Protein AF-A0A7S4WIP8-F1 (afdb_monomer_lite)

pLDDT: mean 87.66, std 15.83, range [28.0, 98.56]

InterPro domains:
  IPR002130 Cyclophilin-type peptidyl-prolyl cis-trans isomerase domain [PF00160] (33-216)
  IPR002130 Cyclophilin-type peptidyl-prolyl cis-trans isomerase domain [PS50072] (25-241)
  IPR029000 Cyclophilin-like domain superfamily [G3DSA:2.40.100.10] (11-248)
  IPR029000 Cyclophilin-like domain superfamily [SSF50891] (18-239)

Organism: NCBI:txid49249

Sequence (252 aa):
GTINLGHVRLPEGVEITNVVTIDLSIGKKTTGGETGTINLGLYGSACPASVQQMLDFCTKGILTSSKLMLEEGYGVISAPVKLTEGGGITMLYPNKRLDFGIASQSVSYAKMKRLNKAGEDFVPQTRPTSKEVDVISKEPVVRKHDVAGLLSIPSNGIGYGGSGLDSDDEAYGSSFQITAAAVPGMDNEKRRVIGQVMDEESMAVLARVASLPTKKGLKGVIPGQNAGPPLLRVTVNDISVKSVASAAAASE

Radius of gyration: 18.29 Å; chains: 1; bounding box: 39×58×52 Å

Secondary structure (DSSP, 8-state):
-----TT--PPTT----EEEEEEEEES-GGGT-EEEEEEEEE-TTTSHHHHHHHHHHHTT-B--S-GGGTTT-TT-B---B-GGGT-EEEEEETTTEEEEE-S-HHHHHHHHTT-SS--TTB-PPPPPPHHHHHHHHTS-----S-STTEEEEETT-TT-SS-S-S-GGGTTTTSEEEESS--GGGGGTTEEEEEEE-SHHHHHHHHHHHTSPB---TT---TT---BSBSS-EEEEEEEEEE---GGGS--

Foldseek 3Di:
DDDDLPPDDFFPPFDFFKKKKFKKWWFDVVVVIDIAIFIKTFRCVQQVLQVVLVVCQAPVAAAQDDPCQPPPHPLAHEGGRHQQQAKWFFKAQALWKTFIWHQFRQVSCCVNVVHPTNDPRYDAHADDDPVSQVSQLPGDQRDALAAFFFKKAASSAQLCQDPVPDDSRRSNSRHMMGTSGRDRVVVVSRMGGGIGTRDPRNNVVRNVQSNAQADADPVGDPDPPSMGAGPTTMGGNHMDMDTDDPPVVPPD

Structure (mmCIF, N/CA/C/O backbone):
data_AF-A0A7S4WIP8-F1
#
_entry.id   AF-A0A7S4WIP8-F1
#
loop_
_atom_site.group_PDB
_atom_site.id
_atom_site.type_symbol
_atom_site.label_atom_id
_atom_site.label_alt_id
_atom_site.label_comp_id
_atom_site.label_asym_id
_atom_site.label_entity_id
_atom_site.label_seq_id
_atom_site.pdbx_PDB_ins_code
_atom_site.Cartn_x
_atom_site.Cartn_y
_atom_site.Cartn_z
_atom_site.occupancy
_atom_site.B_iso_or_equiv
_atom_site.auth_seq_id
_atom_site.auth_comp_id
_atom_site.auth_asym_id
_atom_site.auth_atom_id
_atom_site.pdbx_PDB_model_num
ATOM 1 N N . GLY A 1 1 ? -14.715 -14.051 -17.798 1.00 32.16 1 GLY A N 1
ATOM 2 C CA . GLY A 1 1 ? -14.036 -13.363 -18.908 1.00 32.16 1 GLY A CA 1
ATOM 3 C C . GLY A 1 1 ? -12.553 -13.556 -18.730 1.00 32.16 1 GLY A C 1
ATOM 4 O O . GLY A 1 1 ? -12.041 -13.194 -17.681 1.00 32.16 1 GLY A O 1
ATOM 5 N N . THR A 1 2 ? -11.904 -14.205 -19.685 1.00 28.00 2 THR A N 1
ATOM 6 C CA . THR A 1 2 ? -10.465 -14.480 -19.685 1.00 28.00 2 THR A CA 1
ATOM 7 C C . THR A 1 2 ? -9.723 -13.169 -19.942 1.00 28.00 2 THR A C 1
ATOM 9 O O . THR A 1 2 ? -9.936 -12.538 -20.975 1.00 28.00 2 THR A O 1
ATOM 12 N N . ILE A 1 3 ? -8.911 -12.714 -18.986 1.00 37.44 3 ILE A N 1
ATOM 13 C CA . ILE A 1 3 ? -8.089 -11.511 -19.154 1.00 37.44 3 ILE A CA 1
ATOM 14 C C . ILE A 1 3 ? -6.863 -11.924 -19.970 1.00 37.44 3 ILE A C 1
ATOM 16 O O . ILE A 1 3 ? -6.069 -12.749 -19.525 1.00 37.44 3 ILE A O 1
ATOM 20 N N . ASN A 1 4 ? -6.737 -11.388 -21.182 1.00 37.62 4 ASN A N 1
ATOM 21 C CA . ASN A 1 4 ? -5.602 -11.648 -22.060 1.00 37.62 4 ASN A CA 1
ATOM 22 C C . ASN A 1 4 ? -4.441 -10.725 -21.638 1.00 37.62 4 ASN A C 1
ATOM 24 O O . ASN A 1 4 ? -4.484 -9.521 -21.877 1.00 37.62 4 ASN A O 1
ATOM 28 N N . LEU A 1 5 ? -3.439 -11.271 -20.944 1.00 52.72 5 LEU A N 1
ATOM 29 C CA . LEU A 1 5 ? -2.366 -10.530 -20.257 1.00 52.72 5 LEU A CA 1
ATOM 30 C C . LEU A 1 5 ? -1.184 -10.146 -21.166 1.00 52.72 5 LEU A C 1
ATOM 32 O O . LEU A 1 5 ? -0.037 -10.217 -20.733 1.00 52.72 5 LEU A O 1
ATOM 36 N N . GLY A 1 6 ? -1.440 -9.749 -22.417 1.00 44.66 6 GLY A N 1
ATOM 37 C CA . GLY A 1 6 ? -0.465 -9.666 -23.524 1.00 44.66 6 GLY A CA 1
ATOM 38 C C . GLY A 1 6 ? 0.853 -8.897 -23.299 1.00 44.66 6 GLY A C 1
ATOM 39 O O . GLY A 1 6 ? 1.743 -8.989 -24.139 1.00 44.66 6 GLY A O 1
ATOM 40 N N . HIS A 1 7 ? 1.029 -8.199 -22.173 1.00 56.00 7 HIS A N 1
ATOM 41 C CA . HIS A 1 7 ? 2.238 -7.436 -21.832 1.00 56.00 7 HIS A CA 1
ATOM 42 C C . HIS A 1 7 ? 2.824 -7.743 -20.439 1.00 56.00 7 HIS A C 1
ATOM 44 O O . HIS A 1 7 ? 3.846 -7.172 -20.054 1.00 56.00 7 HIS A O 1
ATOM 50 N N . VAL A 1 8 ? 2.231 -8.670 -19.682 1.00 67.31 8 VAL A N 1
ATOM 51 C CA . VAL A 1 8 ? 2.609 -8.950 -18.291 1.00 67.31 8 VAL A CA 1
ATOM 52 C C . VAL A 1 8 ? 3.589 -10.125 -18.234 1.00 67.31 8 VAL A C 1
ATOM 54 O O . VAL A 1 8 ? 3.199 -11.288 -18.312 1.00 67.31 8 VAL A O 1
ATOM 57 N N . ARG A 1 9 ? 4.889 -9.842 -18.078 1.00 78.75 9 ARG A N 1
ATOM 58 C CA . ARG A 1 9 ? 5.898 -10.891 -17.839 1.00 78.75 9 ARG A CA 1
ATOM 59 C C . ARG A 1 9 ? 5.856 -11.333 -16.378 1.00 78.75 9 ARG A C 1
ATOM 61 O O . ARG A 1 9 ? 6.190 -10.553 -15.484 1.00 78.75 9 ARG A O 1
ATOM 68 N N . LEU A 1 10 ? 5.447 -12.577 -16.150 1.00 85.50 10 LEU A N 1
ATOM 69 C CA . LEU A 1 10 ? 5.472 -13.233 -14.843 1.00 85.50 10 LEU A CA 1
ATOM 70 C C . LEU A 1 10 ? 6.802 -13.977 -14.644 1.00 85.50 10 LEU A C 1
ATOM 72 O O . LEU A 1 10 ? 7.365 -14.470 -15.624 1.00 85.50 10 LEU A O 1
ATOM 76 N N . PRO A 1 11 ? 7.318 -14.068 -13.404 1.00 84.94 11 PRO A N 1
ATOM 77 C CA . PRO A 1 11 ? 8.359 -15.036 -13.078 1.00 84.94 11 PRO A CA 1
ATOM 78 C C . PRO A 1 11 ? 7.885 -16.467 -13.364 1.00 84.94 11 PRO A C 1
ATOM 80 O O . PRO A 1 11 ? 6.689 -16.755 -13.326 1.00 84.94 11 PRO A O 1
ATOM 83 N N . GLU A 1 12 ? 8.826 -17.369 -13.631 1.00 82.75 12 GLU A N 1
ATOM 84 C CA . GLU A 1 12 ? 8.519 -18.780 -13.866 1.00 82.75 12 GLU A CA 1
ATOM 85 C C . GLU A 1 12 ? 7.785 -19.395 -12.662 1.00 82.75 12 GLU A C 1
ATOM 87 O O . GLU A 1 12 ? 8.170 -19.181 -11.512 1.00 82.75 12 GLU A O 1
ATOM 92 N N . GLY A 1 13 ? 6.696 -20.124 -12.926 1.00 83.44 13 GLY A N 1
ATOM 93 C CA . GLY A 1 13 ? 5.877 -20.767 -11.891 1.00 83.44 13 GLY A CA 1
ATOM 94 C C . GLY A 1 13 ? 5.029 -19.818 -11.033 1.00 83.44 13 GLY A C 1
ATOM 95 O O . GLY A 1 13 ? 4.415 -20.270 -10.068 1.00 83.44 13 GLY A O 1
ATOM 96 N N . VAL A 1 14 ? 4.976 -18.520 -11.355 1.00 90.69 14 VAL A N 1
ATOM 97 C CA . VAL A 1 14 ? 4.145 -17.538 -10.643 1.00 90.69 14 VAL A CA 1
ATOM 98 C C . VAL A 1 14 ? 2.894 -17.216 -11.452 1.00 90.69 14 VAL A C 1
ATOM 100 O O . VAL A 1 14 ? 2.970 -16.863 -12.626 1.00 90.69 14 VAL A O 1
ATOM 103 N N . GLU A 1 15 ? 1.739 -17.264 -10.792 1.00 92.62 15 GLU A N 1
ATOM 104 C CA . GLU A 1 15 ? 0.436 -16.981 -11.396 1.00 92.62 15 GLU A CA 1
ATOM 105 C C . GLU A 1 15 ? -0.244 -15.780 -10.733 1.00 92.62 15 GLU A C 1
ATOM 107 O O . GLU A 1 15 ? -0.012 -15.478 -9.559 1.00 92.62 15 GLU A O 1
ATOM 112 N N . ILE A 1 16 ? -1.119 -15.107 -11.484 1.00 94.75 16 ILE A N 1
ATOM 113 C CA . ILE A 1 16 ? -2.021 -14.096 -10.927 1.00 94.75 16 ILE A CA 1
ATOM 114 C C . ILE A 1 16 ? -3.275 -14.789 -10.396 1.00 94.75 16 ILE A C 1
ATOM 116 O O . ILE A 1 16 ? -4.074 -15.299 -11.178 1.00 94.75 16 ILE A O 1
ATOM 120 N N . THR A 1 17 ? -3.485 -14.760 -9.081 1.00 96.06 17 THR A N 1
ATOM 121 C CA . THR A 1 17 ? -4.657 -15.381 -8.432 1.00 96.06 17 THR A CA 1
ATOM 122 C C . THR A 1 17 ? -5.787 -14.389 -8.178 1.00 96.06 17 THR A C 1
ATOM 124 O O . THR A 1 17 ? -6.961 -14.759 -8.095 1.00 96.06 17 THR A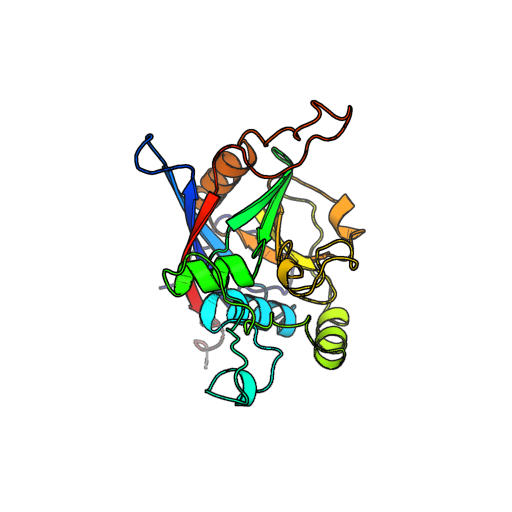 O 1
ATOM 127 N N . ASN A 1 18 ? -5.445 -13.110 -8.032 1.00 96.94 18 ASN A N 1
ATOM 128 C CA . ASN A 1 18 ? -6.382 -12.039 -7.727 1.00 96.94 18 ASN A CA 1
ATOM 129 C C . ASN A 1 18 ? -5.988 -10.777 -8.485 1.00 96.94 18 ASN A C 1
ATOM 131 O O . ASN A 1 18 ? -4.804 -10.485 -8.638 1.00 96.94 18 ASN A O 1
ATOM 135 N N . VAL A 1 19 ? -6.989 -10.012 -8.905 1.00 97.69 19 VAL A N 1
ATOM 136 C CA . VAL A 1 19 ? -6.828 -8.660 -9.435 1.00 97.69 19 VAL A CA 1
ATOM 137 C C . VAL A 1 19 ? -7.481 -7.682 -8.467 1.00 97.69 19 VAL A C 1
ATOM 139 O O . VAL A 1 19 ? -8.653 -7.842 -8.120 1.00 97.69 19 VAL A O 1
ATOM 142 N N . VAL A 1 20 ? -6.716 -6.688 -8.028 1.00 98.25 20 VAL A N 1
ATOM 143 C CA . VAL A 1 20 ? -7.170 -5.559 -7.216 1.00 98.25 20 VAL A CA 1
ATOM 144 C C . VAL A 1 20 ? -7.187 -4.320 -8.098 1.00 98.25 20 VAL A C 1
ATOM 146 O O . VAL A 1 20 ? -6.155 -3.919 -8.628 1.00 98.25 20 VAL A O 1
ATOM 149 N N . THR A 1 21 ? -8.351 -3.709 -8.247 1.00 98.38 21 THR A N 1
ATOM 150 C CA . THR A 1 21 ? -8.532 -2.444 -8.959 1.00 98.38 21 THR A CA 1
ATOM 151 C C . THR A 1 21 ? -8.655 -1.332 -7.930 1.00 98.38 21 THR A C 1
ATOM 153 O O . THR A 1 21 ? -9.545 -1.395 -7.085 1.00 98.38 21 THR A O 1
ATOM 156 N N . ILE A 1 22 ? -7.768 -0.340 -7.988 1.00 98.31 22 ILE A N 1
ATOM 157 C CA . ILE A 1 22 ? -7.746 0.813 -7.081 1.00 98.31 22 ILE A CA 1
ATOM 158 C C . ILE A 1 22 ? -8.114 2.069 -7.865 1.00 98.31 22 ILE A C 1
ATOM 160 O O . ILE A 1 22 ? -7.374 2.473 -8.765 1.00 98.31 22 ILE A O 1
ATOM 164 N N . ASP A 1 23 ? -9.201 2.722 -7.467 1.00 97.88 23 ASP A N 1
ATOM 165 C CA . ASP A 1 23 ? -9.607 4.008 -8.025 1.00 97.88 23 ASP A CA 1
ATOM 166 C C . ASP A 1 23 ? -9.017 5.154 -7.206 1.00 97.88 23 ASP A C 1
ATOM 168 O O . ASP A 1 23 ? -9.164 5.226 -5.983 1.00 97.88 23 ASP A O 1
ATOM 172 N N . LEU A 1 24 ? -8.356 6.084 -7.887 1.00 96.94 24 LEU A N 1
ATOM 173 C CA . LEU A 1 24 ? -7.627 7.198 -7.297 1.00 96.94 24 LEU A CA 1
ATOM 174 C C . LEU A 1 24 ? -8.251 8.537 -7.692 1.00 96.94 24 LEU A C 1
ATOM 176 O O . LEU A 1 24 ? -8.657 8.739 -8.834 1.00 96.94 24 LEU A O 1
ATOM 180 N N . SER A 1 25 ? -8.256 9.488 -6.757 1.00 96.19 25 SER A N 1
ATOM 181 C CA . SER A 1 25 ? -8.418 10.921 -7.046 1.00 96.19 25 SER A CA 1
ATOM 182 C C . SER A 1 25 ? -7.086 11.635 -6.860 1.00 96.19 25 SER A C 1
ATOM 184 O O . SER A 1 25 ? -6.426 11.439 -5.839 1.00 96.19 25 SER A O 1
ATOM 186 N N . ILE A 1 26 ? -6.726 12.515 -7.793 1.00 95.69 26 ILE A N 1
ATOM 187 C CA . ILE A 1 26 ? -5.533 13.365 -7.748 1.00 95.69 26 ILE A CA 1
ATOM 188 C C . ILE A 1 26 ? -5.976 14.827 -7.626 1.00 95.69 26 ILE A C 1
ATOM 190 O O . ILE A 1 26 ? -6.586 15.397 -8.530 1.00 95.69 26 ILE A O 1
ATOM 194 N N . GLY A 1 27 ? -5.639 15.465 -6.506 1.00 92.38 27 GLY A N 1
ATOM 195 C CA . GLY A 1 27 ? -6.047 16.841 -6.223 1.00 92.38 27 GLY A CA 1
ATOM 196 C C . GLY A 1 27 ? -7.524 16.963 -5.827 1.00 92.38 27 GLY A C 1
ATOM 197 O O . GLY A 1 27 ? -8.185 15.989 -5.472 1.00 92.38 27 GLY A O 1
ATOM 198 N N . LYS A 1 28 ? -8.047 18.196 -5.813 1.00 87.06 28 LYS A N 1
ATOM 199 C CA . LYS A 1 28 ? -9.454 18.465 -5.475 1.00 87.06 28 LYS A CA 1
ATOM 200 C C . LYS A 1 28 ? -10.283 18.572 -6.749 1.00 87.06 28 LYS A C 1
ATOM 202 O O . LYS A 1 28 ? -9.926 19.327 -7.648 1.00 87.06 28 LYS A O 1
ATOM 207 N N . LYS A 1 29 ? -11.455 17.932 -6.775 1.00 79.12 29 LYS A N 1
ATOM 208 C CA . LYS A 1 29 ? -12.409 18.042 -7.894 1.00 79.12 29 LYS A CA 1
ATOM 209 C C . LYS A 1 29 ? -12.755 19.499 -8.233 1.00 79.12 29 LYS A C 1
ATOM 211 O O . LYS A 1 29 ? -12.838 19.857 -9.399 1.00 79.12 29 LYS A O 1
ATOM 216 N N . THR A 1 30 ? -12.869 20.359 -7.219 1.00 76.19 30 THR A N 1
ATOM 217 C CA . THR A 1 30 ? -13.181 21.791 -7.375 1.00 76.19 30 THR A CA 1
ATOM 218 C C . THR A 1 30 ? -12.100 22.596 -8.096 1.00 76.19 30 THR A C 1
ATOM 220 O O . THR A 1 30 ? -12.373 23.706 -8.532 1.00 76.19 30 THR A O 1
ATOM 223 N N . THR A 1 31 ? -10.876 22.076 -8.200 1.00 79.06 31 THR A N 1
ATOM 224 C CA . THR A 1 31 ? -9.740 22.748 -8.846 1.00 79.06 31 THR A CA 1
ATOM 225 C C . THR A 1 31 ? -9.260 21.987 -10.083 1.00 79.06 31 THR A C 1
ATOM 227 O O . THR A 1 31 ? -8.080 22.056 -10.408 1.00 79.06 31 THR A O 1
ATOM 230 N N . GLY A 1 32 ? -10.143 21.215 -10.730 1.00 81.81 32 GLY A N 1
ATOM 231 C CA . GLY A 1 32 ? -9.792 20.404 -11.902 1.00 81.81 32 GLY A CA 1
ATOM 232 C C . GLY A 1 32 ? -9.078 19.093 -11.562 1.00 81.81 32 GLY A C 1
ATOM 233 O O . GLY A 1 32 ? -8.193 18.678 -12.296 1.00 81.81 32 GLY A O 1
ATOM 234 N N . GLY A 1 33 ? -9.415 18.473 -10.427 1.00 86.75 33 GLY A N 1
ATOM 235 C CA . GLY A 1 33 ? -8.843 17.186 -10.025 1.00 86.75 33 GLY A CA 1
ATOM 236 C C . GLY A 1 33 ? -9.085 16.077 -11.052 1.00 86.75 33 GLY A C 1
ATOM 237 O O . GLY A 1 33 ? -10.121 16.045 -11.716 1.00 86.75 33 GLY A O 1
ATOM 238 N N . GLU A 1 34 ? -8.125 15.164 -11.140 1.00 94.50 34 GLU A N 1
ATOM 239 C CA . GLU A 1 34 ? -8.122 14.032 -12.069 1.00 94.50 34 GLU A CA 1
ATOM 240 C C . GLU A 1 34 ? -8.503 12.745 -11.324 1.00 94.50 34 GLU A C 1
ATOM 242 O O . GLU A 1 34 ? -8.300 12.630 -10.111 1.00 94.50 34 GLU A O 1
ATOM 247 N N . THR A 1 35 ? -9.027 11.762 -12.049 1.00 95.50 35 THR A N 1
ATOM 248 C CA . THR A 1 35 ? -9.228 10.398 -11.547 1.00 95.50 35 THR A CA 1
ATOM 249 C C . THR A 1 35 ? -8.435 9.422 -12.396 1.00 95.50 35 THR A C 1
ATOM 251 O O . THR A 1 35 ? -8.262 9.648 -13.592 1.00 95.50 35 THR A O 1
ATOM 254 N N . GLY A 1 36 ? -7.972 8.336 -11.793 1.00 96.56 36 GLY A N 1
ATOM 255 C CA . GLY A 1 36 ? -7.291 7.264 -12.509 1.00 96.56 36 GLY A CA 1
ATOM 256 C C . GLY A 1 36 ? -7.472 5.940 -11.791 1.00 96.56 36 GLY A C 1
ATOM 257 O O . GLY A 1 36 ? -7.708 5.919 -10.585 1.00 96.56 36 GLY A O 1
ATOM 258 N N . THR A 1 37 ? -7.338 4.852 -12.533 1.00 98.06 37 THR A N 1
ATOM 259 C CA . THR A 1 37 ? -7.525 3.495 -12.023 1.00 98.06 37 THR A CA 1
ATOM 260 C C . THR A 1 37 ? -6.229 2.711 -12.194 1.00 98.06 37 THR A C 1
ATOM 262 O O . THR A 1 37 ? -5.549 2.846 -13.210 1.00 98.06 37 THR A O 1
ATOM 265 N N . ILE A 1 38 ? -5.861 1.920 -11.185 1.00 98.12 38 ILE A N 1
ATOM 266 C CA . ILE A 1 38 ? -4.704 1.019 -11.234 1.00 98.12 38 ILE A CA 1
ATOM 267 C C . ILE A 1 38 ? -5.178 -0.412 -10.984 1.00 98.12 38 ILE A C 1
ATOM 269 O O . ILE A 1 38 ? -5.685 -0.719 -9.906 1.00 98.12 38 ILE A O 1
ATOM 273 N N . ASN A 1 39 ? -4.959 -1.294 -11.956 1.00 98.06 39 ASN A N 1
ATOM 274 C CA . ASN A 1 39 ? -5.194 -2.730 -11.845 1.00 98.06 39 ASN A CA 1
ATOM 275 C C . ASN A 1 39 ? -3.906 -3.455 -11.441 1.00 98.06 39 ASN A C 1
ATOM 277 O O . ASN A 1 39 ? -2.891 -3.389 -12.138 1.00 98.06 39 ASN A O 1
ATOM 281 N N . LEU A 1 40 ? -3.964 -4.179 -10.327 1.00 98.31 40 LEU A N 1
ATOM 282 C CA . LEU A 1 40 ? -2.857 -4.918 -9.729 1.00 98.31 40 LEU A CA 1
ATOM 283 C C . LEU A 1 40 ? -3.169 -6.411 -9.720 1.00 98.31 40 LEU A C 1
ATOM 285 O O . LEU A 1 40 ? -4.158 -6.828 -9.128 1.00 98.31 40 LEU A O 1
ATOM 289 N N . GLY A 1 41 ? -2.319 -7.230 -10.325 1.00 97.69 41 GLY A N 1
ATOM 290 C CA . GLY A 1 41 ? -2.363 -8.682 -10.197 1.00 97.69 41 GLY A CA 1
ATOM 291 C C . GLY A 1 41 ? -1.506 -9.140 -9.027 1.00 97.69 41 GLY A C 1
ATOM 292 O O . GLY A 1 41 ? -0.369 -8.692 -8.888 1.00 97.69 41 GLY A O 1
ATOM 293 N N . LEU A 1 42 ? -2.037 -10.041 -8.204 1.00 97.94 42 LEU A N 1
ATOM 294 C CA . LEU A 1 42 ? -1.382 -10.566 -7.005 1.00 97.94 42 LEU A CA 1
ATOM 295 C C . LEU A 1 42 ? -0.910 -12.012 -7.196 1.00 97.94 42 LEU A C 1
ATOM 297 O O . LEU A 1 42 ? -1.622 -12.834 -7.774 1.00 97.94 42 LEU A O 1
ATOM 301 N N . TYR A 1 43 ? 0.266 -12.324 -6.651 1.00 96.75 43 TYR A N 1
ATOM 302 C CA . TYR A 1 43 ? 0.943 -13.621 -6.755 1.00 96.75 43 TYR A CA 1
ATOM 303 C C . TYR A 1 43 ? 0.510 -14.606 -5.655 1.00 96.75 43 TYR A C 1
ATOM 305 O O . TYR A 1 43 ? 1.343 -15.123 -4.911 1.00 96.75 43 TYR A O 1
ATOM 313 N N . GLY A 1 44 ? -0.793 -14.856 -5.493 1.00 94.94 44 GLY A N 1
ATOM 314 C CA . GLY A 1 44 ? -1.311 -15.570 -4.317 1.00 94.94 44 GLY A CA 1
ATOM 315 C C . GLY A 1 44 ? -0.854 -17.021 -4.168 1.00 94.94 44 GLY A C 1
ATOM 316 O O . GLY A 1 44 ? -0.846 -17.523 -3.051 1.00 94.94 44 GLY A O 1
ATOM 317 N N . SER A 1 45 ? -0.419 -17.688 -5.241 1.00 93.25 45 SER A N 1
ATOM 318 C CA . SER A 1 45 ? 0.180 -19.027 -5.146 1.00 93.25 45 SER A CA 1
ATOM 319 C C . SER A 1 45 ? 1.588 -18.998 -4.541 1.00 93.25 45 SER A C 1
ATOM 321 O O . SER A 1 45 ? 1.973 -19.917 -3.823 1.00 93.25 45 SER A O 1
ATOM 323 N N . ALA A 1 46 ? 2.345 -17.929 -4.795 1.00 93.31 46 ALA A N 1
ATOM 324 C CA . ALA A 1 46 ? 3.720 -17.770 -4.338 1.00 93.31 46 ALA A CA 1
ATOM 325 C C . ALA A 1 46 ? 3.834 -17.142 -2.940 1.00 93.31 46 ALA A C 1
ATOM 327 O O . ALA A 1 46 ? 4.740 -17.481 -2.180 1.00 93.31 46 ALA A O 1
ATOM 328 N N . CYS A 1 47 ? 2.941 -16.208 -2.608 1.00 95.44 47 CYS A N 1
ATOM 329 C CA . CYS A 1 47 ? 2.935 -15.493 -1.330 1.00 95.44 47 CYS A CA 1
ATOM 330 C C . CYS A 1 47 ? 1.512 -15.403 -0.741 1.00 95.44 47 CYS A C 1
ATOM 332 O O . CYS A 1 47 ? 0.950 -14.309 -0.622 1.00 95.44 47 CYS A O 1
ATOM 334 N N . PRO A 1 48 ? 0.905 -16.555 -0.389 1.00 96.44 48 PRO A N 1
ATOM 335 C CA . PRO A 1 48 ? -0.499 -16.646 0.011 1.00 96.44 48 PRO A CA 1
ATOM 336 C C . PRO A 1 48 ? -0.855 -15.810 1.243 1.00 96.44 48 PRO A C 1
ATOM 338 O O . PRO A 1 48 ? -1.898 -15.160 1.252 1.00 96.44 48 PRO A O 1
ATOM 341 N N . ALA A 1 49 ? -0.011 -15.780 2.274 1.00 96.81 49 ALA A N 1
ATOM 342 C CA . ALA A 1 49 ? -0.255 -15.004 3.486 1.00 96.81 49 ALA A CA 1
ATOM 343 C C . ALA A 1 49 ? -0.098 -13.499 3.233 1.00 96.81 49 ALA A C 1
ATOM 345 O O . ALA A 1 49 ? -0.947 -12.719 3.669 1.00 96.81 49 ALA A O 1
ATOM 346 N N . SER A 1 50 ? 0.927 -13.082 2.478 1.00 97.56 50 SER A N 1
ATOM 347 C CA . SER A 1 50 ? 1.076 -11.670 2.085 1.00 97.56 50 SER A CA 1
ATOM 348 C C . SER A 1 50 ? -0.101 -11.185 1.238 1.00 97.56 50 SER A C 1
ATOM 350 O O . SER A 1 50 ? -0.632 -10.094 1.456 1.00 97.56 50 SER A O 1
ATOM 352 N N . VAL A 1 51 ? -0.523 -11.997 0.264 1.00 97.75 51 VAL A N 1
ATOM 353 C CA . VAL A 1 51 ? -1.651 -11.677 -0.612 1.00 97.75 51 VAL A CA 1
ATOM 354 C C . VAL A 1 51 ? -2.948 -11.652 0.182 1.00 97.75 51 VAL A C 1
ATOM 356 O O . VAL A 1 51 ? -3.696 -10.690 0.047 1.00 97.75 51 VAL A O 1
ATOM 359 N N . GLN A 1 52 ? -3.191 -12.615 1.073 1.00 97.44 52 GLN A N 1
ATOM 360 C CA . GLN A 1 52 ? -4.373 -12.589 1.934 1.00 97.44 52 GLN A CA 1
ATOM 361 C C . GLN A 1 52 ? -4.418 -11.324 2.799 1.00 97.44 52 GLN A C 1
ATOM 363 O O . GLN A 1 52 ? -5.471 -10.697 2.902 1.00 97.44 52 GLN A O 1
ATOM 368 N N . GLN A 1 53 ? -3.286 -10.898 3.364 1.00 96.94 53 GLN A N 1
ATOM 369 C CA . GLN A 1 53 ? -3.222 -9.664 4.147 1.00 96.94 53 GLN A CA 1
ATOM 370 C C . GLN A 1 53 ? -3.500 -8.417 3.290 1.00 96.94 53 GLN A C 1
ATOM 372 O O . GLN A 1 53 ? -4.215 -7.516 3.729 1.00 96.94 53 GLN A O 1
ATOM 377 N N . MET A 1 54 ? -2.989 -8.372 2.055 1.00 98.06 54 MET A N 1
ATOM 378 C CA . MET A 1 54 ? -3.303 -7.308 1.094 1.00 98.06 54 MET A CA 1
ATOM 379 C C . MET A 1 54 ? -4.798 -7.279 0.746 1.00 98.06 54 MET A C 1
ATOM 381 O O . MET A 1 54 ? -5.409 -6.210 0.731 1.00 98.06 54 MET A O 1
ATOM 385 N N . LEU A 1 55 ? -5.404 -8.443 0.497 1.00 97.88 55 LEU A N 1
ATOM 386 C CA . LEU A 1 55 ? -6.836 -8.558 0.220 1.00 97.88 55 LEU A CA 1
ATOM 387 C C . LEU A 1 55 ? -7.671 -8.100 1.415 1.00 97.88 55 LEU A C 1
ATOM 389 O O . LEU A 1 55 ? -8.637 -7.358 1.234 1.00 97.88 55 LEU A O 1
ATOM 393 N N . ASP A 1 56 ? -7.278 -8.485 2.627 1.00 96.81 56 ASP A N 1
ATOM 394 C CA . ASP A 1 56 ? -7.933 -8.058 3.858 1.00 96.81 56 ASP A CA 1
ATOM 395 C C . ASP A 1 56 ? -7.860 -6.535 4.001 1.00 96.81 56 ASP A C 1
ATOM 397 O O . ASP A 1 56 ? -8.896 -5.893 4.155 1.00 96.81 56 ASP A O 1
ATOM 401 N N . PHE A 1 57 ? -6.681 -5.936 3.822 1.00 97.31 57 PHE A N 1
ATOM 402 C CA . PHE A 1 57 ? -6.484 -4.483 3.845 1.00 97.31 57 PHE A CA 1
ATOM 403 C C . PHE A 1 57 ? -7.316 -3.727 2.793 1.00 97.31 57 PHE A C 1
ATOM 405 O O . PHE A 1 57 ? -7.769 -2.605 3.038 1.00 97.31 57 PHE A O 1
ATOM 412 N N . CYS A 1 58 ? -7.541 -4.346 1.634 1.00 97.06 58 CYS A N 1
ATOM 413 C CA . CYS A 1 58 ? -8.343 -3.791 0.545 1.00 97.06 58 CYS A CA 1
ATOM 414 C C . CYS A 1 58 ? -9.860 -3.974 0.725 1.00 97.06 58 CYS A C 1
ATOM 416 O O . CYS A 1 58 ? -10.623 -3.267 0.073 1.00 97.06 58 CYS A O 1
ATOM 418 N N . THR A 1 59 ? -10.311 -4.913 1.566 1.00 95.12 59 THR A N 1
ATOM 419 C CA . THR A 1 59 ? -11.729 -5.314 1.655 1.00 95.12 59 THR A CA 1
ATOM 420 C C . THR A 1 59 ? -12.304 -5.162 3.064 1.00 95.12 59 THR A C 1
ATOM 422 O O . THR A 1 59 ? -12.936 -4.155 3.378 1.00 95.12 59 THR A O 1
ATOM 425 N N . LYS A 1 60 ? -12.117 -6.160 3.932 1.00 93.44 60 LYS A N 1
ATOM 426 C CA . LYS A 1 60 ? -12.709 -6.229 5.280 1.00 93.44 60 LYS A CA 1
ATOM 427 C C . LYS A 1 60 ? -11.926 -5.443 6.339 1.00 93.44 60 LYS A C 1
ATOM 429 O O . LYS A 1 60 ? -12.466 -5.149 7.402 1.00 93.44 60 LYS A O 1
ATOM 434 N N . GLY A 1 61 ? -10.693 -5.069 6.027 1.00 94.00 61 GLY A N 1
ATOM 435 C CA . GLY A 1 61 ? -9.739 -4.397 6.897 1.00 94.00 61 GLY A CA 1
ATOM 436 C C . GLY A 1 61 ? -8.889 -5.344 7.725 1.00 94.00 61 GLY A C 1
ATOM 437 O O . GLY A 1 61 ? -9.276 -6.477 8.013 1.00 94.00 61 GLY A O 1
ATOM 438 N N . ILE A 1 62 ? -7.721 -4.848 8.120 1.00 93.81 62 ILE A N 1
ATOM 439 C CA . ILE A 1 62 ? -6.851 -5.515 9.085 1.00 93.81 62 ILE A CA 1
ATOM 440 C C . ILE A 1 62 ? -7.381 -5.212 10.485 1.00 93.81 62 ILE A C 1
ATOM 442 O O . ILE A 1 62 ? -7.556 -4.051 10.856 1.00 93.81 62 ILE A O 1
ATOM 446 N N . LEU A 1 63 ? -7.639 -6.267 11.249 1.00 91.31 63 LEU A N 1
ATOM 447 C CA . LEU A 1 63 ? -8.128 -6.198 12.617 1.00 91.31 63 LEU A CA 1
ATOM 448 C C . LEU A 1 63 ? -7.193 -7.008 13.515 1.00 91.31 63 LEU A C 1
ATOM 450 O O . LEU A 1 63 ? -7.102 -8.224 13.365 1.00 91.31 63 LEU A O 1
ATOM 454 N N . THR A 1 64 ? -6.522 -6.338 14.444 1.00 88.81 64 THR A N 1
ATOM 455 C CA . THR A 1 64 ? -5.598 -6.937 15.419 1.00 88.81 64 THR A CA 1
ATOM 456 C C . THR A 1 64 ? -6.148 -6.903 16.845 1.00 88.81 64 THR A C 1
ATOM 458 O O . THR A 1 64 ? -5.757 -7.717 17.680 1.00 88.81 64 THR A O 1
ATOM 461 N N . SER A 1 65 ? -7.106 -6.018 17.128 1.00 83.44 65 SER A N 1
ATOM 462 C CA . SER A 1 65 ? -7.841 -5.988 18.389 1.00 83.44 65 SER A CA 1
ATOM 463 C C . SER A 1 65 ? -8.889 -7.103 18.463 1.00 83.44 65 SER A C 1
ATOM 465 O O . SER A 1 65 ? -9.428 -7.560 17.453 1.00 83.44 65 SER A O 1
ATOM 467 N N . SER A 1 66 ? -9.255 -7.508 19.680 1.00 76.31 66 SER A N 1
ATOM 468 C CA . SER A 1 66 ? -10.350 -8.467 19.876 1.00 76.31 66 SER A CA 1
ATOM 469 C C . SER A 1 66 ? -11.699 -7.916 19.382 1.00 76.31 66 SER A C 1
ATOM 471 O O . SER A 1 66 ? -11.919 -6.704 19.382 1.00 76.31 66 SER A O 1
ATOM 473 N N . LYS A 1 67 ? -12.637 -8.806 19.019 1.00 70.12 67 LYS A N 1
ATOM 474 C CA . LYS A 1 67 ? -14.009 -8.419 18.626 1.00 70.12 67 LYS A CA 1
ATOM 475 C C . LYS A 1 67 ? -14.731 -7.599 19.703 1.00 70.12 67 LYS A C 1
ATOM 477 O O . LYS A 1 67 ? -15.502 -6.713 19.365 1.00 70.12 67 LYS A O 1
ATOM 482 N N . LEU A 1 68 ? -14.424 -7.841 20.981 1.00 64.44 68 LEU A N 1
ATOM 483 C CA . LEU A 1 68 ? -14.979 -7.089 22.111 1.00 64.44 68 LEU A CA 1
ATOM 484 C C . LEU A 1 68 ? -14.620 -5.593 22.065 1.00 64.44 68 LEU A C 1
ATOM 486 O O . LEU A 1 68 ? -15.355 -4.789 22.616 1.00 64.44 68 LEU A O 1
ATOM 490 N N . MET A 1 69 ? -13.528 -5.202 21.396 1.00 65.75 69 MET A N 1
ATOM 491 C CA . MET A 1 69 ? -13.142 -3.790 21.231 1.00 65.75 69 MET A CA 1
ATOM 492 C C . MET A 1 69 ? -13.794 -3.100 20.020 1.00 65.75 69 MET A C 1
ATOM 494 O O . MET A 1 69 ? -13.591 -1.905 19.817 1.00 65.75 69 MET A O 1
ATOM 498 N N . LEU A 1 70 ? -14.542 -3.839 19.192 1.00 68.19 70 LEU A N 1
ATOM 499 C CA . LEU A 1 70 ? -15.266 -3.290 18.039 1.00 68.19 70 LEU A CA 1
ATOM 500 C C . LEU A 1 70 ? -16.725 -2.952 18.356 1.00 68.19 70 LEU A C 1
ATOM 502 O O . LEU A 1 70 ? -17.286 -2.038 17.756 1.00 68.19 70 LEU A O 1
ATOM 506 N N . GLU A 1 71 ? -17.334 -3.698 19.275 1.00 54.88 71 GLU A N 1
ATOM 507 C CA . GLU A 1 71 ? -18.759 -3.637 19.595 1.00 54.88 71 GLU A CA 1
ATOM 508 C C . GLU A 1 71 ? -18.920 -3.297 21.082 1.00 54.88 71 GLU A C 1
ATOM 510 O O . GLU A 1 71 ? -18.887 -4.178 21.933 1.00 54.88 71 GLU A O 1
ATOM 515 N N . GLU A 1 72 ? -19.040 -2.002 21.395 1.00 52.59 72 GLU A N 1
ATOM 516 C CA . GLU A 1 72 ? -19.521 -1.483 22.693 1.00 52.59 72 GLU A CA 1
ATOM 517 C C . GLU A 1 72 ? -18.762 -1.952 23.960 1.00 52.59 72 GLU A C 1
ATOM 519 O O . GLU A 1 72 ? -19.244 -1.794 25.084 1.00 52.59 72 GLU A O 1
ATOM 524 N N . GLY A 1 73 ? -17.548 -2.488 23.820 1.00 54.03 73 GLY A N 1
ATOM 525 C CA . GLY A 1 73 ? -16.733 -2.935 24.945 1.00 54.03 73 GLY A CA 1
ATOM 526 C C . GLY A 1 73 ? -16.083 -1.779 25.705 1.00 54.03 73 GLY A C 1
ATOM 527 O O . GLY A 1 73 ? -15.225 -1.078 25.177 1.00 54.03 73 GLY A O 1
ATOM 528 N N . TYR A 1 74 ? -16.455 -1.622 26.979 1.00 61.28 74 TYR A N 1
ATOM 529 C CA . TYR A 1 74 ? -15.746 -0.819 27.991 1.00 61.28 74 TYR A CA 1
ATOM 530 C C . TYR A 1 74 ? -15.403 0.631 27.597 1.00 61.28 74 TYR A C 1
ATOM 532 O O . TYR A 1 74 ? -14.388 1.165 28.035 1.00 61.28 74 TYR A O 1
ATOM 540 N N . GLY A 1 75 ? -16.248 1.285 26.795 1.00 69.44 75 GLY A N 1
ATOM 541 C CA . GLY A 1 75 ? -16.049 2.691 26.432 1.00 69.44 75 GL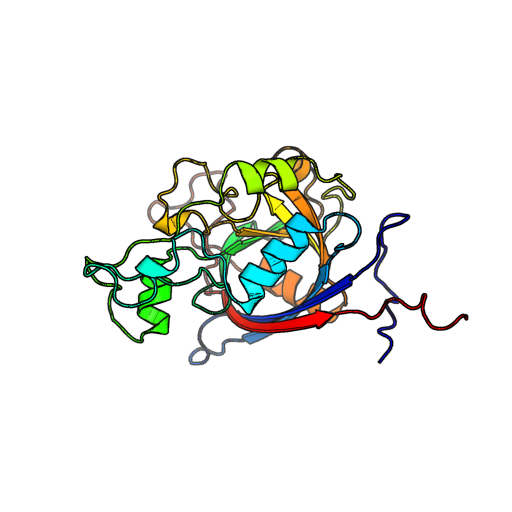Y A CA 1
ATOM 542 C C . GLY A 1 75 ? -14.843 2.941 25.527 1.00 69.44 75 GLY A C 1
ATOM 543 O O . GLY A 1 75 ? -14.392 4.072 25.462 1.00 69.44 75 GLY A O 1
ATOM 544 N N . VAL A 1 76 ? -14.326 1.918 24.837 1.00 77.69 76 VAL A N 1
ATOM 545 C CA . VAL A 1 76 ? -13.256 2.056 23.840 1.00 77.69 76 VAL A CA 1
ATOM 546 C C . VAL A 1 76 ? -13.812 1.760 22.454 1.00 77.69 76 VAL A C 1
ATOM 548 O O . VAL A 1 76 ? -14.609 0.839 22.278 1.00 77.69 76 VAL A O 1
ATOM 551 N N . ILE A 1 77 ? -13.384 2.535 21.458 1.00 83.81 77 ILE A N 1
ATOM 552 C CA . ILE A 1 77 ? -13.842 2.399 20.077 1.00 83.81 77 ILE A CA 1
ATOM 553 C C . ILE A 1 77 ? -12.647 2.136 19.166 1.00 83.81 77 ILE A C 1
ATOM 555 O O . ILE A 1 77 ? -11.641 2.839 19.210 1.00 83.81 77 ILE A O 1
ATOM 559 N N . SER A 1 78 ? -12.769 1.147 18.287 1.00 88.00 78 SER A N 1
ATOM 560 C CA . SER A 1 78 ? -11.791 0.913 17.229 1.00 88.00 78 SER A CA 1
ATOM 561 C C . SER A 1 78 ? -12.466 0.544 15.910 1.00 88.00 78 SER A C 1
ATOM 563 O O . SER A 1 78 ? -13.673 0.307 15.852 1.00 88.00 78 SER A O 1
ATOM 565 N N . ALA A 1 79 ? -11.692 0.517 14.830 1.00 90.50 79 ALA A N 1
ATOM 566 C CA . ALA A 1 79 ? -12.152 0.085 13.519 1.00 90.50 79 ALA A CA 1
ATOM 567 C C . ALA A 1 79 ? -11.058 -0.707 12.789 1.00 90.50 79 ALA A C 1
ATOM 569 O O . ALA A 1 79 ? -9.874 -0.426 12.988 1.00 90.50 79 ALA A O 1
ATOM 570 N N . PRO A 1 80 ? -11.433 -1.666 11.923 1.00 93.06 80 PRO A N 1
ATOM 571 C CA . PRO A 1 80 ? -10.480 -2.326 11.041 1.00 93.06 80 PRO A CA 1
ATOM 572 C C . PRO A 1 80 ? -9.750 -1.317 10.148 1.00 93.06 80 PRO A C 1
ATOM 574 O O . PRO A 1 80 ? -10.361 -0.395 9.608 1.00 93.06 80 PRO A O 1
ATOM 577 N N . VAL A 1 81 ? -8.456 -1.527 9.929 1.00 95.19 81 VAL A N 1
ATOM 578 C CA . VAL A 1 81 ? -7.638 -0.668 9.069 1.00 95.19 81 VAL A CA 1
ATOM 579 C C . VAL A 1 81 ? -7.882 -1.034 7.604 1.00 95.19 81 VAL A C 1
ATOM 581 O O . VAL A 1 81 ? -7.507 -2.127 7.174 1.00 95.19 81 VAL A O 1
ATOM 584 N N . LYS A 1 82 ? -8.503 -0.134 6.830 1.00 95.38 82 LYS A N 1
ATOM 585 C CA . LYS A 1 82 ? -8.856 -0.352 5.414 1.00 95.38 82 LYS A CA 1
ATOM 586 C C . LYS A 1 82 ? -8.347 0.748 4.502 1.00 95.38 82 LYS A C 1
ATOM 588 O O . LYS A 1 82 ? -8.572 1.928 4.766 1.00 95.38 82 LYS A O 1
ATOM 593 N N . LEU A 1 83 ? -7.772 0.372 3.362 1.00 95.81 83 LEU A N 1
ATOM 594 C CA . LEU A 1 83 ? -7.263 1.345 2.393 1.00 95.81 83 LEU A CA 1
ATOM 595 C C . LEU A 1 83 ? -8.360 2.288 1.848 1.00 95.81 83 LEU A C 1
ATOM 597 O O . LEU A 1 83 ? -8.087 3.463 1.615 1.00 95.81 83 LEU A O 1
ATOM 601 N N . THR A 1 84 ? -9.607 1.828 1.707 1.00 93.56 84 THR A N 1
ATOM 602 C CA . THR A 1 84 ? -10.745 2.663 1.263 1.00 93.56 84 THR A CA 1
ATOM 603 C C . THR A 1 84 ? -11.164 3.729 2.284 1.00 93.56 84 THR A C 1
ATOM 605 O O . THR A 1 84 ? -11.754 4.745 1.921 1.00 93.56 84 THR A O 1
ATOM 608 N N . GLU A 1 85 ? -10.823 3.566 3.563 1.00 90.31 85 GLU A N 1
ATOM 609 C CA . GLU A 1 85 ? -11.312 4.418 4.655 1.00 90.31 85 GLU A CA 1
ATOM 610 C C . GLU A 1 85 ? -10.354 5.569 5.000 1.00 90.31 85 GLU A C 1
ATOM 612 O O . GLU A 1 85 ? -10.264 5.997 6.141 1.00 90.31 85 GLU A O 1
ATOM 617 N N . GLY A 1 86 ? -9.660 6.137 4.011 1.00 85.88 86 GLY A N 1
ATOM 618 C CA . GLY A 1 86 ? -8.717 7.246 4.232 1.00 85.88 86 GLY A CA 1
ATOM 619 C C . GLY A 1 86 ? -7.324 7.014 3.664 1.00 85.88 86 GLY A C 1
ATOM 620 O O . GLY A 1 86 ? -6.479 7.909 3.761 1.00 85.88 86 GLY A O 1
ATOM 621 N N . GLY A 1 87 ? -7.108 5.862 3.033 1.00 94.25 87 GLY A N 1
ATOM 622 C CA . GLY A 1 87 ? -5.866 5.528 2.371 1.00 94.25 87 GLY A CA 1
ATOM 623 C C . GLY A 1 87 ? -5.565 6.386 1.146 1.00 94.25 87 GLY A C 1
ATOM 624 O O . GLY A 1 87 ? -6.415 7.056 0.546 1.00 94.25 87 GLY A O 1
ATOM 625 N N . GLY A 1 88 ? -4.293 6.389 0.786 1.00 96.44 88 GLY A N 1
ATOM 626 C CA . GLY A 1 88 ? -3.764 7.178 -0.313 1.00 96.44 88 GLY A CA 1
ATOM 627 C C . GLY A 1 88 ? -2.253 7.087 -0.356 1.00 96.44 88 GLY A C 1
ATOM 628 O O . GLY A 1 88 ? -1.657 6.224 0.289 1.00 96.44 88 GLY A O 1
ATOM 629 N N . ILE A 1 89 ? -1.644 8.006 -1.100 1.00 96.25 89 ILE A N 1
ATOM 630 C CA . ILE A 1 89 ? -0.187 8.088 -1.177 1.00 96.25 89 ILE A CA 1
ATOM 631 C C . ILE A 1 89 ? 0.324 8.918 -0.010 1.00 96.25 89 ILE A C 1
ATOM 633 O O . ILE A 1 89 ? 0.070 10.124 0.071 1.00 96.25 89 ILE A O 1
ATOM 637 N N . THR A 1 90 ? 1.044 8.260 0.890 1.00 94.44 90 THR A N 1
ATOM 638 C CA . THR A 1 90 ? 1.628 8.864 2.092 1.00 94.44 90 THR A CA 1
ATOM 639 C C . THR A 1 90 ? 3.000 9.456 1.792 1.00 94.44 90 THR A C 1
ATOM 641 O O . THR A 1 90 ? 3.325 10.544 2.275 1.00 94.44 90 THR A O 1
ATOM 644 N N . MET A 1 91 ? 3.766 8.804 0.914 1.00 93.81 91 MET A N 1
ATOM 645 C CA . MET A 1 91 ? 5.061 9.278 0.446 1.00 93.81 91 MET A CA 1
ATOM 646 C C . MET A 1 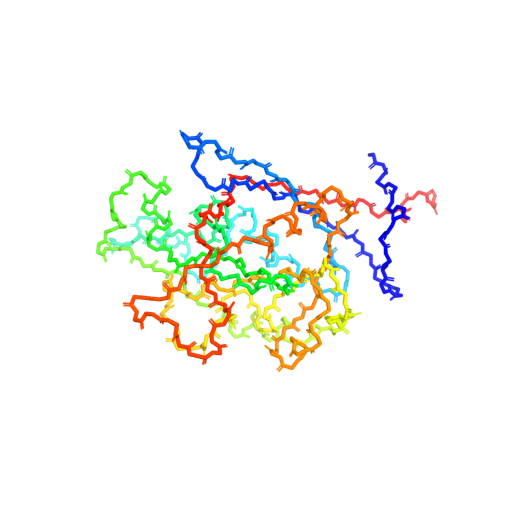91 ? 5.252 9.006 -1.046 1.00 93.81 91 MET A C 1
ATOM 648 O O . MET A 1 91 ? 4.928 7.945 -1.568 1.00 93.81 91 MET A O 1
ATOM 652 N N . LEU A 1 92 ? 5.807 9.988 -1.743 1.00 94.25 92 LEU A N 1
ATOM 653 C CA . LEU A 1 92 ? 6.165 9.908 -3.146 1.00 94.25 92 LEU A CA 1
ATOM 654 C C . LEU A 1 92 ? 7.680 10.070 -3.283 1.00 94.25 92 LEU A C 1
ATOM 656 O O . LEU A 1 92 ? 8.263 11.036 -2.784 1.00 94.25 92 LEU A O 1
ATOM 660 N N . TYR A 1 93 ? 8.298 9.132 -3.997 1.00 93.75 93 TYR A N 1
ATOM 661 C CA . TYR A 1 93 ? 9.665 9.225 -4.490 1.00 93.75 93 TYR A CA 1
ATOM 662 C C . TYR A 1 93 ? 9.567 9.481 -5.999 1.00 93.75 93 TYR A C 1
ATOM 664 O O . TYR A 1 93 ? 9.342 8.523 -6.750 1.00 93.75 93 TYR A O 1
ATOM 672 N N . PRO A 1 94 ? 9.687 10.743 -6.452 1.00 92.94 94 PRO A N 1
ATOM 673 C CA . PRO A 1 94 ? 9.396 11.130 -7.825 1.00 92.94 94 PRO A CA 1
ATOM 674 C C . PRO A 1 94 ? 10.087 10.234 -8.847 1.00 92.94 94 PRO A C 1
ATOM 676 O O . PRO A 1 94 ? 11.292 9.986 -8.749 1.00 92.94 94 PRO A O 1
ATOM 679 N N . ASN A 1 95 ? 9.306 9.740 -9.808 1.00 94.12 95 ASN A N 1
ATOM 680 C CA . ASN A 1 95 ? 9.733 8.841 -10.886 1.00 94.12 95 ASN A CA 1
ATOM 681 C C . ASN A 1 95 ? 10.417 7.536 -10.429 1.00 94.12 95 ASN A C 1
ATOM 683 O O . ASN A 1 95 ? 11.070 6.877 -11.232 1.00 94.12 95 ASN A O 1
ATOM 687 N N . LYS A 1 96 ? 10.306 7.157 -9.149 1.00 95.25 96 LYS A N 1
ATOM 688 C CA . LYS A 1 96 ? 10.929 5.939 -8.605 1.00 95.25 96 LYS A CA 1
ATOM 689 C C . LYS A 1 96 ? 9.915 4.986 -8.008 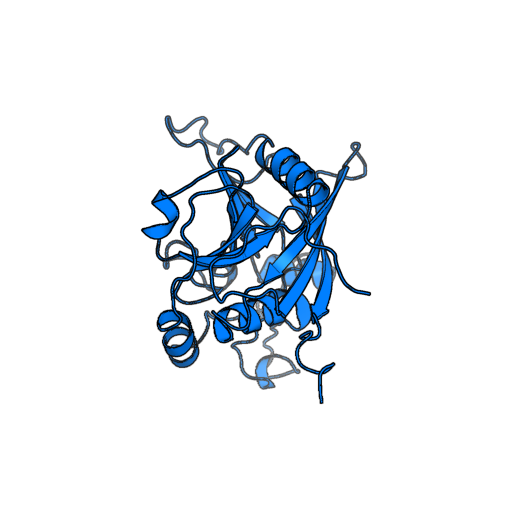1.00 95.25 96 LYS A C 1
ATOM 691 O O . LYS A 1 96 ? 9.871 3.830 -8.412 1.00 95.25 96 LYS A O 1
ATOM 696 N N . ARG A 1 97 ? 9.121 5.445 -7.041 1.00 95.75 97 ARG A N 1
ATOM 697 C CA . ARG A 1 97 ? 8.131 4.614 -6.343 1.00 95.75 97 ARG A CA 1
ATOM 698 C C . ARG A 1 97 ? 7.092 5.453 -5.609 1.00 95.75 97 ARG A C 1
ATOM 700 O O . ARG A 1 97 ? 7.354 6.592 -5.216 1.00 95.75 97 ARG A O 1
ATOM 707 N N . LEU A 1 98 ? 5.937 4.844 -5.400 1.00 97.31 98 LEU A N 1
ATOM 708 C CA . LEU A 1 98 ? 4.818 5.376 -4.633 1.00 97.31 98 LEU A CA 1
ATOM 709 C C . LEU A 1 98 ? 4.669 4.574 -3.347 1.00 97.31 98 LEU A C 1
ATOM 711 O O . LEU A 1 98 ? 4.722 3.349 -3.414 1.00 97.31 98 LEU A O 1
ATOM 715 N N . ASP A 1 99 ? 4.451 5.240 -2.219 1.00 96.56 99 ASP A N 1
ATOM 716 C CA . ASP A 1 99 ? 4.121 4.608 -0.945 1.00 96.56 99 ASP A CA 1
ATOM 717 C C . ASP A 1 99 ? 2.654 4.835 -0.597 1.00 96.56 99 ASP A C 1
ATOM 719 O O . ASP A 1 99 ? 2.189 5.977 -0.542 1.00 96.56 99 ASP A O 1
ATOM 723 N N . PHE A 1 100 ? 1.937 3.737 -0.392 1.00 97.94 100 PHE A N 1
ATOM 724 C CA . PHE A 1 100 ? 0.525 3.710 -0.074 1.00 97.94 100 PHE A CA 1
ATOM 725 C C . PHE A 1 100 ? 0.307 3.216 1.346 1.00 97.94 100 PHE A C 1
ATOM 727 O O . PHE A 1 100 ? 0.929 2.262 1.821 1.00 97.94 100 PHE A O 1
ATOM 734 N N . GLY A 1 101 ? -0.673 3.817 2.003 1.00 97.38 101 GLY A N 1
ATOM 735 C CA . GLY A 1 101 ? -1.063 3.402 3.334 1.00 97.38 101 GLY A CA 1
ATOM 736 C C . GLY A 1 101 ? -2.099 4.322 3.940 1.00 97.38 101 GLY A C 1
ATOM 737 O O . GLY A 1 101 ? -2.739 5.124 3.253 1.00 97.38 101 GLY A O 1
ATOM 738 N N . ILE A 1 102 ? -2.234 4.197 5.252 1.00 96.62 102 ILE A N 1
ATOM 739 C CA . ILE A 1 102 ? -3.078 5.039 6.084 1.00 96.62 102 ILE A CA 1
ATOM 740 C C . ILE A 1 102 ? -2.166 5.843 6.996 1.00 96.62 102 ILE A C 1
ATOM 742 O O . ILE A 1 102 ? -1.575 5.297 7.919 1.00 96.62 102 ILE A O 1
ATOM 746 N N . ALA A 1 103 ? -2.044 7.143 6.721 1.00 94.38 103 ALA A N 1
ATOM 747 C CA . ALA A 1 103 ? -1.133 8.014 7.462 1.00 94.38 103 ALA A CA 1
ATOM 748 C C . ALA A 1 103 ? -1.480 8.122 8.956 1.00 94.38 103 ALA A C 1
ATOM 750 O O . ALA A 1 103 ? -0.582 8.284 9.767 1.00 94.38 103 ALA A O 1
ATOM 751 N N . SER A 1 104 ? -2.769 8.059 9.302 1.00 95.56 104 SER A N 1
ATOM 752 C CA . SER A 1 104 ? -3.256 8.050 10.684 1.00 95.56 104 SER A CA 1
ATOM 753 C C . SER A 1 104 ? -4.593 7.312 10.748 1.00 95.56 104 SER A C 1
ATOM 755 O O . SER A 1 104 ? -5.524 7.642 9.996 1.00 95.56 104 SER A O 1
ATOM 757 N N . GLN A 1 105 ? -4.689 6.307 11.618 1.00 96.12 105 GLN A N 1
ATOM 758 C CA . GLN A 1 105 ? -5.908 5.521 11.813 1.00 96.12 105 GLN A CA 1
ATOM 759 C C . GLN A 1 105 ? -7.026 6.369 12.427 1.00 96.12 105 GLN A C 1
ATOM 761 O O . GLN A 1 105 ? -8.158 6.325 11.952 1.00 96.12 105 GLN A O 1
ATOM 766 N N . SER A 1 106 ? -6.709 7.204 13.411 1.00 95.62 106 SER A N 1
ATOM 767 C CA . SER A 1 106 ? -7.651 8.090 14.093 1.00 95.62 106 SER A CA 1
ATOM 768 C C . SER A 1 106 ? -8.265 9.122 13.141 1.00 95.62 106 SER A C 1
ATOM 770 O O . SER A 1 106 ? -9.486 9.306 13.111 1.00 95.62 106 SER A O 1
ATOM 772 N N . VAL A 1 107 ? -7.458 9.750 12.281 1.00 95.44 107 VAL A N 1
ATOM 773 C CA . VAL A 1 107 ? -7.952 10.682 11.250 1.00 95.44 107 VAL A CA 1
ATOM 774 C C . VAL A 1 107 ? -8.847 9.961 10.241 1.00 95.44 107 VAL A C 1
ATOM 776 O O . VAL A 1 107 ? -9.876 10.495 9.817 1.00 95.44 107 VAL A O 1
ATOM 779 N N . SER A 1 108 ? -8.464 8.746 9.861 1.00 94.56 108 SER A N 1
ATOM 780 C CA . SER A 1 108 ? -9.203 7.907 8.913 1.00 94.56 108 SER A CA 1
ATOM 781 C C . SER A 1 108 ? -10.557 7.481 9.480 1.00 94.56 108 SER A C 1
ATOM 783 O O . SER A 1 108 ? -11.593 7.692 8.843 1.00 94.56 108 SER A O 1
ATOM 785 N N . TYR A 1 109 ? -10.574 7.036 10.737 1.00 93.81 109 TYR A N 1
ATOM 786 C CA . TYR A 1 109 ? -11.783 6.729 11.493 1.00 93.81 109 TYR A CA 1
ATOM 787 C C . TYR A 1 109 ? -12.715 7.942 11.608 1.00 93.81 109 TYR A C 1
ATOM 789 O O . TYR A 1 109 ? -13.903 7.849 11.283 1.00 93.81 109 TYR A O 1
ATOM 797 N N . ALA A 1 110 ? -12.183 9.105 12.001 1.00 93.44 110 ALA A N 1
ATOM 798 C CA . ALA A 1 110 ? -12.964 10.335 12.104 1.00 93.44 110 ALA A CA 1
ATOM 799 C C . ALA A 1 110 ? -13.613 10.693 10.759 1.00 93.44 110 ALA A C 1
ATOM 801 O O . ALA A 1 110 ? -14.811 10.966 10.700 1.00 93.44 110 ALA A O 1
ATOM 802 N N . LYS A 1 111 ? -12.858 10.601 9.656 1.00 91.38 111 LYS A N 1
ATOM 803 C CA . LYS A 1 111 ? -13.373 10.850 8.304 1.00 91.38 111 LYS A CA 1
ATOM 804 C C . LYS A 1 111 ? -14.485 9.868 7.925 1.00 91.38 111 LYS A C 1
ATOM 806 O O . LYS A 1 111 ? -15.520 10.311 7.425 1.00 91.38 111 LYS A O 1
ATOM 811 N N . MET A 1 112 ? -14.300 8.570 8.177 1.00 90.19 112 MET A N 1
ATOM 812 C CA . MET A 1 112 ? -15.316 7.541 7.923 1.00 90.19 112 MET A CA 1
ATOM 813 C C . MET A 1 112 ? -16.617 7.855 8.675 1.00 90.19 112 MET A C 1
ATOM 815 O O . MET A 1 112 ? -17.702 7.797 8.096 1.00 90.19 112 MET A O 1
ATOM 819 N N . LYS A 1 113 ? -16.515 8.233 9.953 1.00 91.00 113 LYS A N 1
ATOM 820 C CA . LYS A 1 113 ? -17.668 8.571 10.801 1.00 91.00 113 LYS A CA 1
ATOM 821 C C . LYS A 1 113 ? -18.189 10.000 10.608 1.00 91.00 113 LYS A C 1
ATOM 823 O O . LYS A 1 113 ? -19.150 10.377 11.269 1.00 91.00 113 LYS A O 1
ATOM 828 N N . ARG A 1 114 ? -17.596 10.786 9.698 1.00 92.06 114 ARG A N 1
ATOM 829 C CA . ARG A 1 114 ? -17.917 12.209 9.463 1.00 92.06 114 ARG A CA 1
ATOM 830 C C . ARG A 1 114 ? -17.778 13.073 10.728 1.00 92.06 114 ARG A C 1
ATOM 832 O O . ARG A 1 114 ? -18.554 13.998 10.949 1.00 92.06 114 ARG A O 1
ATOM 839 N N . LEU A 1 115 ? -16.778 12.762 11.546 1.00 92.62 115 LEU A N 1
ATOM 840 C CA . LEU A 1 115 ? -16.407 13.474 12.766 1.00 92.62 115 LEU A CA 1
ATOM 841 C C . LEU A 1 115 ? -15.198 14.387 12.517 1.00 92.62 115 LEU A C 1
ATOM 843 O O . LEU A 1 115 ? -14.394 14.153 11.615 1.00 92.62 115 LEU A O 1
ATOM 847 N N . ASN A 1 116 ? -15.027 15.398 13.372 1.00 91.19 116 ASN A N 1
ATOM 848 C CA . ASN A 1 116 ? -13.848 16.275 13.340 1.00 91.19 116 ASN A CA 1
ATOM 849 C C . ASN A 1 116 ? -12.593 15.608 13.936 1.00 91.19 116 ASN A C 1
ATOM 851 O O . ASN A 1 116 ? -11.478 15.924 13.530 1.00 91.19 116 ASN A O 1
ATOM 855 N N . LYS A 1 117 ? -12.775 14.707 14.909 1.00 94.06 117 LYS A N 1
ATOM 856 C CA . LYS A 1 117 ? -11.728 13.915 15.573 1.00 94.06 117 LYS A CA 1
ATOM 857 C C . LYS A 1 117 ? -12.290 12.549 15.975 1.00 94.06 117 LYS A C 1
ATOM 859 O O . LYS A 1 117 ? -13.505 12.418 16.100 1.00 94.06 117 LYS A O 1
ATOM 864 N N . ALA A 1 118 ? -11.421 11.563 16.190 1.00 91.00 118 ALA A N 1
ATOM 865 C CA . ALA A 1 118 ? -11.830 10.200 16.536 1.00 91.00 118 ALA A CA 1
ATOM 866 C C . ALA A 1 118 ? -12.475 10.085 17.930 1.00 91.00 118 ALA A C 1
ATOM 868 O O . ALA A 1 118 ? -13.331 9.231 18.132 1.00 91.00 118 ALA A O 1
ATOM 869 N N . GLY A 1 119 ? -12.097 10.980 18.850 1.00 89.00 119 GLY A N 1
ATOM 870 C CA . GLY A 1 119 ? -12.439 10.893 20.272 1.00 89.00 119 GLY A CA 1
ATOM 871 C C . GLY A 1 119 ? -11.234 10.445 21.101 1.00 89.00 119 GLY A C 1
ATOM 872 O O . GLY A 1 119 ? -10.242 9.991 20.540 1.00 89.00 119 GLY A O 1
ATOM 873 N N . GLU A 1 120 ? -11.303 10.631 22.419 1.00 88.81 120 GLU A N 1
ATOM 874 C CA . GLU A 1 120 ? -10.256 10.177 23.357 1.00 88.81 120 GLU A CA 1
ATOM 875 C C . GLU A 1 120 ? -10.307 8.659 23.571 1.00 88.81 120 GLU A C 1
ATOM 877 O O . GLU A 1 120 ? -9.290 8.032 23.838 1.00 88.81 120 GLU A O 1
ATOM 882 N N . ASP A 1 121 ? -11.478 8.074 23.331 1.00 89.12 121 ASP A N 1
ATOM 883 C CA . ASP A 1 121 ? -11.758 6.646 23.454 1.00 89.12 121 ASP A CA 1
ATOM 884 C C . ASP A 1 121 ? -11.340 5.829 22.223 1.00 89.12 121 ASP A C 1
ATOM 886 O O . ASP A 1 121 ? -11.534 4.613 22.185 1.00 89.12 121 ASP A O 1
ATOM 890 N N . PHE A 1 122 ? -10.812 6.474 21.175 1.00 91.81 122 PHE A N 1
ATOM 891 C CA . PHE A 1 122 ? -10.368 5.756 19.986 1.00 91.81 122 PHE A CA 1
ATOM 892 C C . PHE A 1 122 ? -9.028 5.068 20.238 1.00 91.81 122 PHE A C 1
ATOM 894 O O . PHE A 1 122 ? -8.032 5.727 20.536 1.00 91.81 122 PHE A O 1
ATOM 901 N N . VAL A 1 123 ? -8.985 3.754 20.028 1.00 92.94 123 VAL A N 1
ATOM 902 C CA . VAL A 1 123 ? -7.753 2.968 20.129 1.00 92.94 123 VAL A CA 1
ATOM 903 C C . VAL A 1 123 ? -7.360 2.449 18.745 1.00 92.94 123 VAL A C 1
ATOM 905 O O . VAL A 1 123 ? -8.141 1.718 18.129 1.00 92.94 123 VAL A O 1
ATOM 908 N N . PRO A 1 124 ? -6.169 2.808 18.230 1.00 94.31 124 PRO A N 1
ATOM 909 C CA . PRO A 1 124 ? -5.694 2.316 16.944 1.00 94.31 124 PRO A CA 1
ATOM 910 C C . PRO A 1 124 ? -5.418 0.811 16.995 1.00 94.31 124 PRO A C 1
ATOM 912 O O . PRO A 1 124 ? -5.073 0.249 18.034 1.00 94.31 124 PRO A O 1
ATOM 915 N N . GLN A 1 125 ? -5.539 0.155 15.846 1.00 94.06 125 GLN A N 1
ATOM 916 C CA . GLN A 1 125 ? -5.127 -1.233 15.687 1.00 94.06 125 GLN A CA 1
ATOM 917 C C . GLN A 1 125 ? -3.608 -1.321 15.822 1.00 94.06 125 GLN A C 1
ATOM 919 O O . GLN A 1 125 ? -2.878 -0.564 15.176 1.00 94.06 125 GLN A O 1
ATOM 924 N N . THR A 1 126 ? -3.126 -2.263 16.628 1.00 93.56 126 THR A N 1
ATOM 925 C CA . THR A 1 126 ? -1.690 -2.536 16.739 1.00 93.56 126 THR A CA 1
ATOM 926 C C . THR A 1 126 ? -1.181 -3.190 15.459 1.00 93.56 126 THR A C 1
ATOM 928 O O . THR A 1 126 ? -1.961 -3.627 14.604 1.00 93.56 126 THR A O 1
ATOM 931 N N . ARG A 1 127 ? 0.139 -3.319 15.335 1.00 93.31 127 ARG A N 1
ATOM 932 C CA . ARG A 1 127 ? 0.764 -4.136 14.284 1.00 93.31 127 ARG A CA 1
ATOM 933 C C . ARG A 1 127 ? 0.319 -5.610 14.369 1.00 93.31 127 ARG A C 1
ATOM 935 O O . ARG A 1 127 ? -0.041 -6.057 15.465 1.00 93.31 127 ARG A O 1
ATOM 942 N N . PRO A 1 128 ? 0.357 -6.357 13.246 1.00 89.69 128 PRO A N 1
ATOM 943 C CA . PRO A 1 128 ? 0.112 -7.799 13.231 1.00 89.69 128 PRO A CA 1
ATOM 944 C C . PRO A 1 128 ? 0.954 -8.565 14.257 1.00 89.69 128 PRO A C 1
ATOM 946 O O . PRO A 1 128 ? 2.037 -8.137 14.654 1.00 89.69 128 PRO A O 1
ATOM 949 N N . THR A 1 129 ? 0.456 -9.716 14.695 1.00 88.69 129 THR A N 1
ATOM 950 C CA . THR A 1 129 ? 1.089 -10.500 15.765 1.00 88.69 129 THR A CA 1
ATOM 951 C C . THR A 1 129 ? 2.340 -11.240 15.287 1.00 88.69 129 THR A C 1
ATOM 953 O O . THR A 1 129 ? 2.509 -11.509 14.098 1.00 88.69 129 THR A O 1
ATOM 956 N N . SER A 1 130 ? 3.195 -11.668 16.224 1.00 85.69 130 SER A N 1
ATOM 957 C CA . SER A 1 130 ? 4.396 -12.458 15.906 1.00 85.69 130 SER A CA 1
ATOM 958 C C . SER A 1 130 ? 4.095 -13.723 15.097 1.00 85.69 130 SER A C 1
ATOM 960 O O . SER A 1 130 ? 4.868 -14.077 14.217 1.00 85.69 130 SER A O 1
ATOM 962 N N . LYS A 1 131 ? 2.939 -14.363 15.320 1.00 89.62 131 LYS A N 1
ATOM 963 C CA . LYS A 1 131 ? 2.517 -15.540 14.546 1.00 89.62 131 LYS A CA 1
ATOM 964 C C . LYS A 1 131 ? 2.296 -15.216 13.068 1.00 89.62 131 LYS A C 1
ATOM 966 O O . LYS A 1 131 ? 2.704 -15.991 12.211 1.00 89.62 131 LYS A O 1
ATOM 971 N N . GLU A 1 132 ? 1.657 -14.090 12.766 1.00 87.81 132 GLU A N 1
ATOM 972 C CA . GLU A 1 132 ? 1.420 -13.654 11.384 1.00 87.81 132 GLU A CA 1
ATOM 973 C C . GLU A 1 132 ? 2.735 -13.235 10.718 1.00 87.81 132 GLU A C 1
ATOM 975 O O . GLU A 1 132 ? 3.007 -13.625 9.581 1.00 87.81 132 GLU A O 1
ATOM 980 N N . VAL A 1 133 ? 3.593 -12.527 11.460 1.00 92.06 133 VAL A N 1
ATOM 981 C CA . VAL A 1 133 ? 4.946 -12.155 11.019 1.00 92.06 133 VAL A CA 1
ATOM 982 C C . VAL A 1 133 ? 5.783 -13.394 10.689 1.00 92.06 133 VAL A C 1
ATOM 984 O O . VAL A 1 133 ? 6.456 -13.422 9.659 1.00 92.06 133 VAL A O 1
ATOM 987 N N . ASP A 1 134 ? 5.728 -14.443 11.511 1.00 92.38 134 ASP A N 1
ATOM 988 C CA . ASP A 1 134 ? 6.480 -15.685 11.296 1.00 92.38 134 ASP A CA 1
ATOM 989 C C . ASP A 1 134 ? 6.046 -16.426 10.028 1.00 92.38 134 ASP A C 1
ATOM 991 O O . ASP A 1 134 ? 6.872 -17.073 9.383 1.00 92.38 134 ASP A O 1
ATOM 995 N N . VAL A 1 135 ? 4.762 -16.353 9.668 1.00 94.31 135 VAL A N 1
ATOM 996 C CA . VAL A 1 135 ? 4.247 -16.949 8.429 1.00 94.31 135 VAL A CA 1
ATOM 997 C C . VAL A 1 135 ? 4.695 -16.120 7.228 1.00 94.31 135 VAL A C 1
ATOM 999 O O . VAL A 1 135 ? 5.300 -16.661 6.304 1.00 94.31 135 VAL A O 1
ATOM 1002 N N . ILE A 1 136 ? 4.464 -14.804 7.257 1.00 94.44 136 ILE A N 1
ATOM 1003 C CA . ILE A 1 136 ? 4.783 -13.908 6.137 1.00 94.44 136 ILE A CA 1
ATOM 1004 C C . ILE A 1 136 ? 6.295 -13.862 5.888 1.00 94.44 136 ILE A C 1
ATOM 1006 O O . ILE A 1 136 ? 6.740 -13.957 4.745 1.00 94.44 136 ILE A O 1
ATOM 1010 N N . SER A 1 137 ? 7.124 -13.765 6.925 1.00 93.56 137 SER A N 1
ATOM 1011 C CA . SER A 1 137 ? 8.583 -13.649 6.770 1.00 93.56 137 SER A CA 1
ATOM 1012 C C . SER A 1 137 ? 9.232 -14.872 6.112 1.00 93.56 137 SER A C 1
ATOM 1014 O O . SER A 1 137 ? 10.274 -14.729 5.474 1.00 93.56 137 SER A O 1
ATOM 1016 N N . LYS A 1 138 ? 8.591 -16.046 6.182 1.00 95.31 138 LYS A N 1
ATOM 1017 C CA . LYS A 1 138 ? 9.076 -17.302 5.587 1.00 95.31 138 LYS A CA 1
ATOM 1018 C C . LYS A 1 138 ? 8.664 -17.512 4.130 1.00 95.31 138 LYS A C 1
ATOM 1020 O O . LYS A 1 138 ? 9.172 -18.435 3.499 1.00 95.31 138 LYS A O 1
ATOM 1025 N N . GLU A 1 139 ? 7.770 -16.691 3.580 1.00 95.00 139 GLU A N 1
ATOM 1026 C CA . GLU A 1 139 ? 7.379 -16.823 2.172 1.00 95.00 139 GLU A CA 1
ATOM 1027 C C . GLU A 1 139 ? 8.557 -16.530 1.221 1.00 95.00 139 GLU A C 1
ATOM 1029 O O . GLU A 1 139 ? 9.402 -15.667 1.509 1.00 95.00 139 GLU A O 1
ATOM 1034 N N . PRO A 1 140 ? 8.620 -17.205 0.062 1.00 93.31 140 PRO A N 1
ATOM 1035 C CA . PRO A 1 140 ? 9.710 -17.025 -0.886 1.00 93.31 140 PRO A CA 1
ATOM 1036 C C . PRO A 1 140 ? 9.717 -15.620 -1.500 1.00 93.31 140 PRO A C 1
ATOM 1038 O O . PRO A 1 140 ? 8.684 -14.976 -1.692 1.00 93.31 140 PRO A O 1
ATOM 1041 N N . VAL A 1 141 ? 10.908 -15.139 -1.855 1.00 94.25 141 VAL A N 1
ATOM 1042 C CA . VAL A 1 141 ? 11.066 -13.943 -2.692 1.00 94.25 141 VAL A CA 1
ATOM 1043 C C . VAL A 1 141 ? 11.051 -14.387 -4.148 1.00 94.25 141 VAL A C 1
ATOM 1045 O O . VAL A 1 141 ? 12.018 -14.965 -4.632 1.00 94.25 141 VAL A O 1
ATOM 1048 N N . VAL A 1 142 ? 9.949 -14.120 -4.846 1.00 93.75 142 VAL A N 1
ATOM 1049 C CA . VAL A 1 142 ? 9.758 -14.570 -6.237 1.00 93.75 142 VAL A CA 1
ATOM 1050 C C . VAL A 1 142 ? 10.177 -13.551 -7.290 1.00 93.75 142 VAL A C 1
ATOM 1052 O O . VAL A 1 142 ? 10.269 -13.879 -8.471 1.00 93.75 142 VAL A O 1
ATOM 1055 N N . ARG A 1 143 ? 10.420 -12.298 -6.888 1.00 94.31 143 ARG A N 1
ATOM 1056 C CA . ARG A 1 143 ? 10.779 -11.220 -7.809 1.00 94.31 143 ARG A CA 1
ATOM 1057 C C . ARG A 1 143 ? 11.562 -10.114 -7.109 1.00 94.31 143 ARG A C 1
ATOM 1059 O O . ARG A 1 143 ? 11.283 -9.800 -5.953 1.00 94.31 143 ARG A O 1
ATOM 1066 N N . LYS A 1 144 ? 12.522 -9.536 -7.833 1.00 95.94 144 LYS A N 1
ATOM 1067 C CA . LYS A 1 144 ? 13.318 -8.370 -7.420 1.00 95.94 144 LYS A CA 1
ATOM 1068 C C . LYS A 1 144 ? 12.670 -7.072 -7.887 1.00 95.94 144 LYS A C 1
ATOM 1070 O O . LYS A 1 144 ? 11.863 -7.084 -8.812 1.00 95.94 144 LYS A O 1
ATOM 1075 N N . HIS A 1 145 ? 13.046 -5.948 -7.287 1.00 97.56 145 HIS A N 1
ATOM 1076 C CA . HIS A 1 145 ? 12.540 -4.621 -7.661 1.00 97.56 145 HIS A CA 1
ATOM 1077 C C . HIS A 1 145 ? 13.287 -4.026 -8.873 1.00 97.56 145 HIS A C 1
ATOM 1079 O O . HIS A 1 145 ? 13.817 -2.914 -8.820 1.00 97.56 145 HIS A O 1
ATOM 1085 N N . ASP A 1 146 ? 13.361 -4.774 -9.973 1.00 96.25 146 ASP A N 1
ATOM 1086 C CA . ASP A 1 146 ? 14.190 -4.473 -11.149 1.00 96.25 146 ASP A CA 1
ATOM 1087 C C . ASP A 1 146 ? 13.456 -3.755 -12.293 1.00 96.25 146 ASP A C 1
ATOM 1089 O O . ASP A 1 146 ? 14.096 -3.291 -13.235 1.00 96.25 146 ASP A O 1
ATOM 1093 N N . VAL A 1 147 ? 12.133 -3.606 -12.201 1.00 95.81 147 VAL A N 1
ATOM 1094 C CA . VAL A 1 147 ? 11.302 -2.914 -13.196 1.00 95.81 147 VAL A CA 1
ATOM 1095 C C . VAL A 1 147 ? 10.229 -2.042 -12.539 1.00 95.81 147 VAL A C 1
ATOM 1097 O O . VAL A 1 147 ? 9.974 -2.123 -11.334 1.00 95.81 147 VAL A O 1
ATOM 1100 N N . ALA A 1 148 ? 9.598 -1.184 -13.342 1.00 96.94 148 ALA A N 1
ATOM 1101 C CA . ALA A 1 148 ? 8.405 -0.441 -12.948 1.00 96.94 148 ALA A CA 1
ATOM 1102 C C . ALA A 1 148 ? 7.173 -1.361 -12.855 1.00 96.94 148 ALA A C 1
ATOM 1104 O O . ALA A 1 148 ? 7.129 -2.426 -13.468 1.00 96.94 148 ALA A O 1
ATOM 1105 N N . GLY A 1 149 ? 6.160 -0.918 -12.117 1.00 97.81 149 GLY A N 1
ATOM 1106 C CA . GLY A 1 149 ? 4.879 -1.595 -11.968 1.00 97.81 149 GLY A CA 1
ATOM 1107 C C . GLY A 1 149 ? 4.870 -2.717 -10.934 1.00 97.81 149 GLY A C 1
ATOM 1108 O O . GLY A 1 149 ? 3.900 -3.457 -10.889 1.00 97.81 149 GLY A O 1
ATOM 1109 N N . LEU A 1 150 ? 5.898 -2.881 -10.099 1.00 98.19 150 LEU A N 1
ATOM 1110 C CA . LEU A 1 150 ? 5.941 -3.950 -9.097 1.00 98.19 150 LEU A CA 1
ATOM 1111 C C . LEU A 1 150 ? 5.318 -3.501 -7.781 1.00 98.19 150 LEU A C 1
ATOM 1113 O O . LEU A 1 150 ? 5.692 -2.461 -7.241 1.00 98.19 150 LEU A O 1
ATOM 1117 N N . LEU A 1 151 ? 4.403 -4.316 -7.258 1.00 98.50 151 LEU A N 1
ATOM 1118 C CA . LEU A 1 151 ? 3.749 -4.119 -5.969 1.00 98.50 151 LEU A CA 1
ATOM 1119 C C . LEU A 1 151 ? 4.514 -4.875 -4.884 1.00 98.50 151 LEU A C 1
ATOM 1121 O O . LEU A 1 151 ? 4.690 -6.091 -4.991 1.00 98.50 151 LEU A O 1
ATOM 1125 N N . SER A 1 152 ? 4.901 -4.190 -3.810 1.00 98.38 152 SER A N 1
ATOM 1126 C CA . SER A 1 152 ? 5.561 -4.819 -2.666 1.00 98.38 152 SER A CA 1
ATOM 1127 C C . SER A 1 152 ? 5.042 -4.369 -1.312 1.00 98.38 152 SER A C 1
ATOM 1129 O O . SER A 1 152 ? 4.637 -3.219 -1.125 1.00 98.38 152 SER A O 1
ATOM 1131 N N . ILE A 1 153 ? 5.122 -5.277 -0.343 1.00 98.06 153 ILE A N 1
ATOM 1132 C CA . ILE A 1 153 ? 4.840 -5.025 1.075 1.00 98.06 153 ILE A CA 1
ATOM 1133 C C . ILE A 1 153 ? 6.104 -5.266 1.917 1.00 98.06 153 ILE A C 1
ATOM 1135 O O . ILE A 1 153 ? 7.055 -5.885 1.425 1.00 98.06 153 ILE A O 1
ATOM 1139 N N . PRO A 1 154 ? 6.154 -4.801 3.175 1.00 96.94 154 PRO A N 1
ATOM 1140 C CA . PRO A 1 154 ? 7.221 -5.170 4.103 1.00 96.94 154 PRO A CA 1
ATOM 1141 C C . PRO A 1 154 ? 7.277 -6.689 4.318 1.00 96.94 154 PRO A C 1
ATOM 1143 O O . PRO A 1 154 ? 6.244 -7.349 4.389 1.00 96.94 154 PRO A O 1
ATOM 1146 N N . SER A 1 155 ? 8.473 -7.255 4.483 1.00 94.75 155 SER A N 1
ATOM 1147 C CA . SER A 1 155 ? 8.688 -8.699 4.679 1.00 94.75 155 SER A CA 1
ATOM 1148 C C . SER A 1 155 ? 8.071 -9.250 5.967 1.00 94.75 155 SER A C 1
ATOM 1150 O O . SER A 1 155 ? 7.906 -10.458 6.084 1.00 94.75 155 SER A O 1
ATOM 1152 N N . ASN A 1 156 ? 7.721 -8.376 6.915 1.00 95.12 156 ASN A N 1
ATOM 1153 C CA . ASN A 1 156 ? 7.004 -8.727 8.143 1.00 95.12 156 ASN A CA 1
ATOM 1154 C C . ASN A 1 156 ? 5.487 -8.468 8.038 1.00 95.12 156 ASN A C 1
ATOM 1156 O O . ASN A 1 156 ? 4.769 -8.642 9.015 1.00 95.12 156 ASN A O 1
ATOM 1160 N N . GLY A 1 157 ? 4.996 -8.040 6.872 1.00 95.62 157 GLY A N 1
ATOM 1161 C CA . GLY A 1 157 ? 3.593 -7.717 6.628 1.00 95.62 157 GLY A CA 1
ATOM 1162 C C . GLY A 1 157 ? 3.255 -6.224 6.711 1.00 95.62 157 GLY A C 1
ATOM 1163 O O . GLY A 1 157 ? 4.054 -5.375 7.118 1.00 95.62 157 GLY A O 1
ATOM 1164 N N . ILE A 1 158 ? 2.032 -5.905 6.300 1.00 96.69 158 ILE A N 1
ATOM 1165 C CA . ILE A 1 158 ? 1.413 -4.581 6.379 1.00 96.69 158 ILE A CA 1
ATOM 1166 C C . ILE A 1 158 ? 1.361 -4.129 7.850 1.00 96.69 158 ILE A C 1
ATOM 1168 O O . ILE A 1 158 ? 0.914 -4.874 8.716 1.00 96.69 158 ILE A O 1
ATOM 1172 N N . GLY A 1 159 ? 1.839 -2.912 8.132 1.00 94.94 159 GLY A N 1
ATOM 1173 C CA . GLY A 1 159 ? 2.053 -2.395 9.497 1.00 94.94 159 GLY A CA 1
ATOM 1174 C C . GLY A 1 159 ? 3.534 -2.281 9.906 1.00 94.94 159 GLY A C 1
ATOM 1175 O O . GLY A 1 159 ? 3.854 -1.692 10.940 1.00 94.94 159 GLY A O 1
ATOM 1176 N N . TYR A 1 160 ? 4.452 -2.818 9.089 1.00 95.38 160 TYR A N 1
ATOM 1177 C CA . TYR A 1 160 ? 5.902 -2.834 9.349 1.00 95.38 160 TYR A CA 1
ATOM 1178 C C . TYR A 1 160 ? 6.747 -2.067 8.315 1.00 95.38 160 TYR A C 1
ATOM 1180 O O . TYR A 1 160 ? 7.953 -2.281 8.238 1.00 95.38 160 TYR A O 1
ATOM 1188 N N . GLY A 1 161 ? 6.149 -1.200 7.491 1.00 90.00 161 GLY A N 1
ATOM 1189 C CA . GLY A 1 161 ? 6.887 -0.488 6.434 1.00 90.00 161 GLY A CA 1
ATOM 1190 C C . GLY A 1 161 ? 7.539 0.822 6.860 1.00 90.00 161 GLY A C 1
ATOM 1191 O O . GLY A 1 161 ? 8.306 1.390 6.088 1.00 90.00 161 GLY A O 1
ATOM 1192 N N . GLY A 1 162 ? 7.219 1.313 8.058 1.00 83.38 162 GLY A N 1
ATOM 1193 C CA . GLY A 1 162 ? 7.799 2.528 8.616 1.00 83.38 162 GLY A CA 1
ATOM 1194 C C . GLY A 1 162 ? 9.169 2.310 9.264 1.00 83.38 162 GLY A C 1
ATOM 1195 O O . GLY A 1 162 ? 9.866 1.326 9.017 1.00 83.38 162 GLY A O 1
ATOM 1196 N N . SER A 1 163 ? 9.558 3.243 10.129 1.00 79.38 163 SER A N 1
ATOM 1197 C CA . SER A 1 163 ? 10.843 3.207 10.841 1.00 79.38 163 SER A CA 1
ATOM 1198 C C . SER A 1 163 ? 10.887 2.159 11.960 1.00 79.38 163 SER A C 1
ATOM 1200 O O . SER A 1 163 ? 11.953 1.869 12.502 1.00 79.38 163 SER A O 1
ATOM 1202 N N . GLY A 1 164 ? 9.723 1.618 12.334 1.00 77.69 164 GLY A N 1
ATOM 1203 C CA . GLY A 1 164 ? 9.548 0.765 13.510 1.00 77.69 164 GLY A CA 1
ATOM 1204 C C . GLY A 1 164 ? 9.428 1.548 14.821 1.00 77.69 164 GLY A C 1
ATOM 1205 O O . GLY A 1 164 ? 9.129 0.947 15.848 1.00 77.69 164 GLY A O 1
ATOM 1206 N N . LEU A 1 165 ? 9.613 2.872 14.784 1.00 84.00 165 LEU A N 1
ATOM 1207 C CA . LEU A 1 165 ? 9.404 3.789 15.912 1.00 84.00 165 LEU A CA 1
ATOM 1208 C C . LEU A 1 165 ? 8.045 4.495 15.851 1.00 84.00 165 LEU A C 1
ATOM 1210 O O . LEU A 1 165 ? 7.698 5.247 16.758 1.00 84.00 165 LEU A O 1
ATOM 1214 N N . ASP A 1 166 ? 7.295 4.272 14.772 1.00 86.69 166 ASP A N 1
ATOM 1215 C CA . ASP A 1 166 ? 6.008 4.915 14.541 1.00 86.69 166 ASP A CA 1
ATOM 1216 C C . ASP A 1 166 ? 4.990 4.445 15.591 1.00 86.69 166 ASP A C 1
ATOM 1218 O O . ASP A 1 166 ? 5.013 3.286 16.032 1.00 86.69 166 ASP A O 1
ATOM 1222 N N . SER A 1 167 ? 4.083 5.335 15.985 1.00 94.44 167 SER A N 1
ATOM 1223 C CA . SER A 1 167 ? 2.974 4.970 16.868 1.00 94.44 167 SER A CA 1
ATOM 1224 C C . SER A 1 167 ? 2.057 3.939 16.196 1.00 94.44 167 SER A C 1
ATOM 1226 O O . SER A 1 167 ? 2.073 3.790 14.972 1.00 94.44 167 SER A O 1
ATOM 1228 N N . ASP A 1 168 ? 1.226 3.229 16.966 1.00 94.69 168 ASP A N 1
ATOM 1229 C CA . ASP A 1 168 ? 0.238 2.324 16.361 1.00 94.69 168 ASP A CA 1
ATOM 1230 C C . ASP A 1 168 ? -0.703 3.084 15.413 1.00 94.69 168 ASP A C 1
ATOM 1232 O O . ASP A 1 168 ? -1.004 2.585 14.332 1.00 94.69 168 ASP A O 1
ATOM 1236 N N . ASP A 1 169 ? -1.062 4.335 15.729 1.00 95.56 169 ASP A N 1
ATOM 1237 C CA . ASP A 1 169 ? -1.896 5.188 14.866 1.00 95.56 169 ASP A CA 1
ATOM 1238 C C . ASP A 1 169 ? -1.300 5.399 13.464 1.00 95.56 169 ASP A C 1
ATOM 1240 O O . ASP A 1 169 ? -2.043 5.548 12.496 1.00 95.56 169 ASP A O 1
ATOM 1244 N N . GLU A 1 170 ? 0.026 5.353 13.337 1.00 95.81 170 GLU A N 1
ATOM 1245 C CA . GLU A 1 170 ? 0.774 5.617 12.101 1.00 95.81 170 GLU A CA 1
ATOM 1246 C C . GLU A 1 170 ? 1.406 4.350 11.497 1.00 95.81 170 GLU A C 1
ATOM 1248 O O . GLU A 1 170 ? 1.986 4.400 10.410 1.00 95.81 170 GLU A O 1
ATOM 1253 N N . ALA A 1 171 ? 1.280 3.192 12.157 1.00 95.56 171 ALA A N 1
ATOM 1254 C CA . ALA A 1 171 ? 1.960 1.949 11.775 1.00 95.56 171 ALA A CA 1
ATOM 1255 C C . ALA A 1 171 ? 1.644 1.493 10.337 1.00 95.56 171 ALA A C 1
ATOM 1257 O O . ALA A 1 171 ? 2.468 0.868 9.667 1.00 95.56 171 ALA A O 1
ATOM 1258 N N . TYR A 1 172 ? 0.462 1.848 9.836 1.00 96.69 172 TYR A N 1
ATOM 1259 C CA . TYR A 1 172 ? -0.025 1.500 8.502 1.00 96.69 172 TYR A CA 1
ATOM 1260 C C . TYR A 1 172 ? 0.284 2.574 7.444 1.00 96.69 172 TYR A C 1
ATOM 1262 O O . TYR A 1 172 ? -0.187 2.479 6.306 1.00 96.69 172 TYR A O 1
ATOM 1270 N N . GLY A 1 173 ? 1.100 3.580 7.779 1.00 95.38 173 GL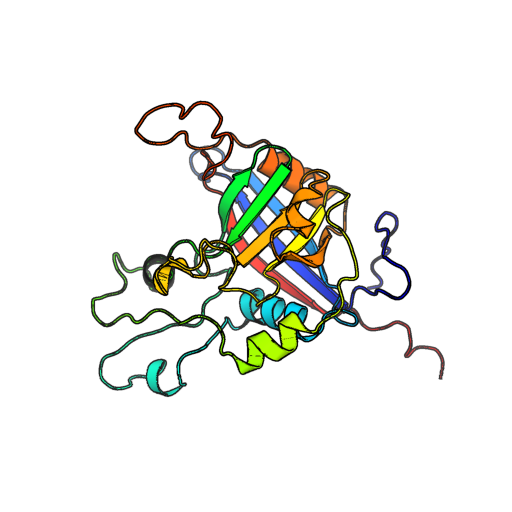Y A N 1
ATOM 1271 C CA . GLY A 1 173 ? 1.470 4.684 6.891 1.00 95.38 173 GLY A CA 1
ATOM 1272 C C . GLY A 1 173 ? 2.274 4.259 5.661 1.00 95.38 173 GLY A C 1
ATOM 1273 O O . GLY A 1 173 ? 2.108 4.859 4.602 1.00 95.38 173 GLY A O 1
ATOM 1274 N N . SER A 1 174 ? 3.076 3.196 5.770 1.00 95.69 174 SER A N 1
ATOM 1275 C CA . SER A 1 174 ? 3.761 2.544 4.644 1.00 95.69 174 SER A CA 1
ATOM 1276 C C . SER A 1 174 ? 3.313 1.087 4.559 1.00 95.69 174 SER A C 1
ATOM 1278 O O . SER A 1 174 ? 3.972 0.168 5.047 1.00 95.69 174 SER A O 1
ATOM 1280 N N . SER A 1 175 ? 2.116 0.872 4.020 1.00 97.56 175 SER A N 1
ATOM 1281 C CA . SER A 1 175 ? 1.516 -0.463 3.931 1.00 97.56 175 SER A CA 1
ATOM 1282 C C . SER A 1 175 ? 2.049 -1.226 2.721 1.00 97.56 175 SER A C 1
ATOM 1284 O O . SER A 1 175 ? 2.419 -2.393 2.833 1.00 97.56 175 SER A O 1
ATOM 1286 N N . PHE A 1 176 ? 2.137 -0.565 1.567 1.00 98.31 176 PHE A N 1
ATOM 1287 C CA . PHE A 1 176 ? 2.680 -1.148 0.344 1.00 98.31 176 PHE A CA 1
ATOM 1288 C C . PHE A 1 176 ? 3.262 -0.078 -0.572 1.00 98.31 176 PHE A C 1
ATOM 1290 O O . PHE A 1 176 ? 2.948 1.098 -0.445 1.00 98.31 176 PHE A O 1
ATOM 1297 N N . GLN A 1 177 ? 4.121 -0.480 -1.503 1.00 98.25 177 GLN A N 1
ATOM 1298 C CA . GLN A 1 177 ? 4.677 0.424 -2.507 1.00 98.25 177 GLN A CA 1
ATOM 1299 C C . GLN A 1 177 ? 4.483 -0.140 -3.905 1.00 98.25 177 GLN A C 1
ATOM 1301 O O . GLN A 1 177 ? 4.435 -1.355 -4.088 1.00 98.25 177 GLN A O 1
ATOM 1306 N N . ILE A 1 178 ? 4.404 0.763 -4.880 1.00 98.56 178 ILE A N 1
ATOM 1307 C CA . ILE A 1 178 ? 4.417 0.431 -6.305 1.00 98.56 178 ILE A CA 1
ATOM 1308 C C . ILE A 1 178 ? 5.627 1.117 -6.938 1.00 98.56 178 ILE A C 1
ATOM 1310 O O . ILE A 1 178 ? 5.795 2.333 -6.800 1.00 98.56 178 ILE A O 1
ATOM 1314 N N . THR A 1 179 ? 6.487 0.358 -7.615 1.00 98.44 179 THR A N 1
ATOM 1315 C CA . THR A 1 179 ? 7.643 0.923 -8.323 1.00 98.44 179 THR A CA 1
ATOM 1316 C C . THR A 1 179 ? 7.192 1.666 -9.580 1.00 98.44 179 THR A C 1
ATOM 1318 O O . THR A 1 179 ? 6.387 1.162 -10.346 1.00 98.44 179 THR A O 1
ATOM 1321 N N . ALA A 1 180 ? 7.716 2.862 -9.828 1.00 97.44 180 ALA A N 1
ATOM 1322 C CA . ALA A 1 180 ? 7.533 3.613 -11.078 1.00 97.44 180 ALA A CA 1
ATOM 1323 C C . ALA A 1 180 ? 8.757 3.508 -12.012 1.00 97.44 180 ALA A C 1
ATOM 1325 O O . ALA A 1 180 ? 8.688 3.887 -13.176 1.00 97.44 180 ALA A O 1
ATOM 1326 N N . ALA A 1 181 ? 9.868 2.973 -11.502 1.00 97.00 181 ALA A N 1
ATOM 1327 C CA . ALA A 1 181 ? 11.085 2.629 -12.230 1.00 97.00 181 ALA A CA 1
ATOM 1328 C C . ALA A 1 181 ? 11.770 1.439 -11.537 1.00 97.00 181 ALA A C 1
ATOM 1330 O O . ALA A 1 181 ? 11.311 0.988 -10.491 1.00 97.00 181 ALA A O 1
ATOM 1331 N N . ALA A 1 182 ? 12.886 0.947 -12.075 1.00 96.56 182 ALA A N 1
ATOM 1332 C CA . ALA A 1 182 ? 13.727 -0.013 -11.361 1.00 96.56 182 ALA A CA 1
ATOM 1333 C C . ALA A 1 182 ? 14.257 0.605 -10.052 1.00 96.56 182 ALA A C 1
ATOM 1335 O O . ALA A 1 182 ? 14.868 1.679 -10.069 1.00 96.56 182 ALA A O 1
ATOM 1336 N N . VAL A 1 183 ? 14.060 -0.074 -8.917 1.00 96.19 183 VAL A N 1
ATOM 1337 C CA . VAL A 1 183 ? 14.572 0.355 -7.604 1.00 96.19 183 VAL A CA 1
ATOM 1338 C C . VAL A 1 183 ? 15.189 -0.834 -6.845 1.00 96.19 183 VAL A C 1
ATOM 1340 O O . VAL A 1 183 ? 14.675 -1.222 -5.796 1.00 96.19 183 VAL A O 1
ATOM 1343 N N . PRO A 1 184 ? 16.332 -1.390 -7.297 1.00 95.38 184 PRO A N 1
ATOM 1344 C CA . PRO A 1 184 ? 16.940 -2.573 -6.669 1.00 95.38 184 PRO A CA 1
ATOM 1345 C C . PRO A 1 184 ? 17.291 -2.392 -5.185 1.00 95.38 184 PRO A C 1
ATOM 1347 O O . PRO A 1 184 ? 17.359 -3.356 -4.433 1.00 95.38 184 PRO A O 1
ATOM 1350 N N . GLY A 1 185 ? 17.482 -1.146 -4.729 1.00 93.81 185 GLY A N 1
ATOM 1351 C CA . GLY A 1 185 ? 17.704 -0.843 -3.312 1.00 93.81 185 GLY A CA 1
ATOM 1352 C C . GLY A 1 185 ? 16.591 -1.363 -2.394 1.00 93.81 185 GLY A C 1
ATOM 1353 O O . GLY A 1 185 ? 16.883 -1.747 -1.265 1.00 93.81 185 GLY A O 1
ATOM 1354 N N . MET A 1 186 ? 15.355 -1.469 -2.897 1.00 94.06 186 MET A N 1
ATOM 1355 C CA . MET A 1 186 ? 14.209 -1.997 -2.149 1.00 94.06 186 MET A CA 1
ATOM 1356 C C . MET A 1 186 ? 14.363 -3.462 -1.743 1.00 94.06 186 MET A C 1
ATOM 1358 O O . MET A 1 186 ? 13.810 -3.860 -0.720 1.00 94.06 186 MET A O 1
ATOM 1362 N N . ASP A 1 187 ? 15.141 -4.251 -2.489 1.00 93.19 187 ASP A N 1
ATOM 1363 C CA . ASP A 1 187 ? 15.415 -5.648 -2.138 1.00 93.19 187 ASP A CA 1
ATOM 1364 C C . ASP A 1 187 ? 16.178 -5.752 -0.800 1.00 93.19 187 ASP A C 1
ATOM 1366 O O . ASP A 1 187 ? 16.038 -6.734 -0.074 1.00 93.19 187 ASP A O 1
ATOM 1370 N N . ASN A 1 188 ? 16.929 -4.706 -0.430 1.00 93.00 188 ASN A N 1
ATOM 1371 C CA . ASN A 1 188 ? 17.652 -4.616 0.843 1.00 93.00 188 ASN A CA 1
ATOM 1372 C C . ASN A 1 188 ? 16.833 -3.938 1.958 1.00 93.00 188 ASN A C 1
ATOM 1374 O O . ASN A 1 188 ? 17.228 -3.972 3.122 1.00 93.00 188 ASN A O 1
ATOM 1378 N N . GLU A 1 189 ? 15.684 -3.341 1.632 1.00 91.62 189 GLU A N 1
ATOM 1379 C CA . GLU A 1 189 ? 14.806 -2.635 2.579 1.00 91.62 189 GLU A CA 1
ATOM 1380 C C . GLU A 1 189 ? 13.797 -3.576 3.267 1.00 91.62 189 GLU A C 1
ATOM 1382 O O . GLU A 1 189 ? 12.795 -3.118 3.811 1.00 91.62 189 GLU A O 1
ATOM 1387 N N . LYS A 1 190 ? 14.035 -4.897 3.247 1.00 91.81 190 LYS A N 1
ATOM 1388 C CA . LYS A 1 190 ? 13.105 -5.920 3.767 1.00 91.81 190 LYS A CA 1
ATOM 1389 C C . LYS A 1 190 ? 11.698 -5.759 3.182 1.00 91.81 190 LYS A C 1
ATOM 1391 O O . LYS A 1 190 ? 10.706 -5.715 3.911 1.00 91.81 190 LYS A O 1
ATOM 1396 N N . ARG A 1 191 ? 11.612 -5.643 1.856 1.00 94.69 191 ARG A N 1
ATOM 1397 C CA . ARG A 1 191 ? 10.348 -5.604 1.114 1.00 94.69 191 ARG A CA 1
ATOM 1398 C C . ARG A 1 191 ? 10.269 -6.771 0.146 1.00 94.69 191 ARG A C 1
ATOM 1400 O O . ARG A 1 191 ? 11.260 -7.134 -0.482 1.00 94.69 191 ARG A O 1
ATOM 1407 N N . ARG A 1 192 ? 9.074 -7.342 0.003 1.00 95.62 192 ARG A N 1
ATOM 1408 C CA . ARG A 1 192 ? 8.798 -8.465 -0.898 1.00 95.62 192 ARG A CA 1
ATOM 1409 C C . ARG A 1 192 ? 7.810 -8.041 -1.971 1.00 95.62 192 ARG A C 1
ATOM 1411 O O . ARG A 1 192 ? 6.758 -7.492 -1.653 1.00 95.62 192 ARG A O 1
ATOM 1418 N N . VAL A 1 193 ? 8.131 -8.341 -3.228 1.00 97.94 193 VAL A N 1
ATOM 1419 C CA . VAL A 1 193 ? 7.196 -8.183 -4.345 1.00 97.94 193 VAL A CA 1
ATOM 1420 C C . VAL A 1 193 ? 6.110 -9.256 -4.255 1.00 97.94 193 VAL A C 1
ATOM 1422 O O . VAL A 1 193 ? 6.416 -10.446 -4.200 1.00 97.94 193 VAL A O 1
ATOM 1425 N N . ILE A 1 194 ? 4.848 -8.832 -4.255 1.00 98.12 194 ILE A N 1
ATOM 1426 C CA . ILE A 1 194 ? 3.670 -9.708 -4.131 1.00 98.12 194 ILE A CA 1
ATOM 1427 C C . ILE A 1 194 ? 2.686 -9.558 -5.294 1.00 98.12 194 ILE A C 1
ATOM 1429 O O . ILE A 1 194 ? 1.630 -10.185 -5.305 1.00 98.12 194 ILE A O 1
ATOM 1433 N N . GLY A 1 195 ? 3.007 -8.702 -6.261 1.00 98.06 195 GLY A N 1
ATOM 1434 C CA . GLY A 1 195 ? 2.161 -8.462 -7.415 1.00 98.06 195 GLY A CA 1
ATOM 1435 C C . GLY A 1 195 ? 2.778 -7.484 -8.403 1.00 98.06 195 GLY A C 1
ATOM 1436 O O . GLY A 1 195 ? 3.935 -7.072 -8.261 1.00 98.06 195 GLY A O 1
ATOM 1437 N N . GLN A 1 196 ? 1.993 -7.099 -9.401 1.00 97.75 196 GLN A N 1
ATOM 1438 C CA . GLN A 1 196 ? 2.376 -6.108 -10.402 1.00 97.75 196 GLN A CA 1
ATOM 1439 C C . GLN A 1 196 ? 1.167 -5.437 -11.056 1.00 97.75 196 GLN A C 1
ATOM 1441 O O . GLN A 1 196 ? 0.056 -5.954 -11.001 1.00 97.75 196 GLN A O 1
ATOM 1446 N N . VAL A 1 197 ? 1.400 -4.301 -11.701 1.00 97.50 197 VAL A N 1
ATOM 1447 C CA . VAL A 1 197 ? 0.436 -3.613 -12.558 1.00 97.50 197 VAL A CA 1
ATOM 1448 C C . VAL A 1 197 ? 0.151 -4.444 -13.812 1.00 97.50 197 VAL A C 1
ATOM 1450 O O . VAL A 1 197 ? 1.054 -5.072 -14.364 1.00 97.50 197 VAL A O 1
ATOM 1453 N N . MET A 1 198 ? -1.110 -4.462 -14.242 1.00 95.44 198 MET A N 1
ATOM 1454 C CA . MET A 1 198 ? -1.611 -5.432 -15.224 1.00 95.44 198 MET A CA 1
ATOM 1455 C C . MET A 1 198 ? -1.749 -4.905 -16.651 1.00 95.44 198 MET A C 1
ATOM 1457 O O . MET A 1 198 ? -1.776 -5.702 -17.586 1.00 95.44 198 MET A O 1
ATOM 1461 N N . ASP A 1 199 ? -1.849 -3.591 -16.832 1.00 93.94 199 ASP A N 1
ATOM 1462 C CA . ASP A 1 199 ? -2.140 -2.985 -18.130 1.00 93.94 199 ASP A CA 1
ATOM 1463 C C . ASP A 1 199 ? -1.455 -1.624 -18.313 1.00 93.94 199 ASP A C 1
ATOM 1465 O O . ASP A 1 199 ? -0.981 -0.990 -17.364 1.00 93.94 199 ASP A O 1
ATOM 1469 N N . GLU A 1 200 ? -1.364 -1.197 -19.574 1.00 94.56 200 GLU A N 1
ATOM 1470 C CA . GLU A 1 200 ? -0.680 0.035 -19.974 1.00 94.56 200 GLU A CA 1
ATOM 1471 C C . GLU A 1 200 ? -1.375 1.295 -19.441 1.00 94.56 200 GLU A C 1
ATOM 1473 O O . GLU A 1 200 ? -0.702 2.265 -19.094 1.00 94.56 200 GLU A O 1
ATOM 1478 N N . GLU A 1 201 ? -2.704 1.276 -19.319 1.00 96.12 201 GLU A N 1
ATOM 1479 C CA . GLU A 1 201 ? -3.477 2.393 -18.768 1.00 96.12 201 GLU A CA 1
ATOM 1480 C C . GLU A 1 201 ? -3.135 2.616 -17.290 1.00 96.12 201 GLU A C 1
ATOM 1482 O O . GLU A 1 201 ? -2.795 3.729 -16.880 1.00 96.12 201 GLU A O 1
ATOM 1487 N N . SER A 1 202 ? -3.100 1.541 -16.505 1.00 97.25 202 SER A N 1
ATOM 1488 C CA . SER A 1 202 ? -2.668 1.563 -15.108 1.00 97.25 202 SER A CA 1
ATOM 1489 C C . SER A 1 202 ? -1.213 2.019 -14.974 1.00 97.25 202 SER A C 1
ATOM 1491 O O . SER A 1 202 ? -0.880 2.762 -14.048 1.00 97.25 202 SER A O 1
ATOM 1493 N N . MET A 1 203 ? -0.337 1.627 -15.908 1.00 97.25 203 MET A N 1
ATOM 1494 C CA . MET A 1 203 ? 1.047 2.117 -15.961 1.00 97.25 203 MET A CA 1
ATOM 1495 C C . MET A 1 203 ? 1.124 3.615 -16.280 1.00 97.25 203 MET A C 1
ATOM 1497 O O . MET A 1 203 ? 1.952 4.318 -15.696 1.00 97.25 203 MET A O 1
ATOM 1501 N N . ALA A 1 204 ? 0.255 4.131 -17.151 1.00 96.62 204 ALA A N 1
ATOM 1502 C CA . ALA A 1 204 ? 0.173 5.558 -17.452 1.00 96.62 204 ALA A CA 1
ATOM 1503 C C . ALA A 1 204 ? -0.318 6.364 -16.237 1.00 96.62 204 ALA A C 1
ATOM 1505 O O . ALA A 1 204 ? 0.274 7.396 -15.908 1.00 96.62 204 ALA A O 1
ATOM 1506 N N . VAL A 1 205 ? -1.330 5.866 -15.516 1.00 97.62 205 VAL A N 1
ATOM 1507 C CA . VAL A 1 205 ? -1.798 6.459 -14.249 1.00 97.62 205 VAL A CA 1
ATOM 1508 C C . VAL A 1 205 ? -0.678 6.447 -13.206 1.00 97.62 205 VAL A C 1
ATOM 1510 O O . VAL A 1 205 ? -0.398 7.473 -12.584 1.00 97.62 205 VAL A O 1
ATOM 1513 N N . LEU A 1 206 ? 0.021 5.322 -13.049 1.00 97.50 206 LEU A N 1
ATOM 1514 C CA . LEU A 1 206 ? 1.174 5.198 -12.159 1.00 97.50 206 LEU A CA 1
ATOM 1515 C C . LEU A 1 206 ? 2.269 6.221 -12.496 1.00 97.50 206 LEU A C 1
ATOM 1517 O O . LEU A 1 206 ? 2.750 6.913 -11.598 1.00 97.50 206 LEU A O 1
ATOM 1521 N N . ALA A 1 207 ? 2.633 6.365 -13.772 1.00 96.75 207 ALA A N 1
ATOM 1522 C CA . ALA A 1 207 ? 3.622 7.344 -14.221 1.00 96.75 207 ALA A CA 1
ATOM 1523 C C . ALA A 1 207 ? 3.165 8.787 -13.942 1.00 96.75 207 ALA A C 1
ATOM 1525 O O . ALA A 1 207 ? 3.931 9.586 -13.396 1.00 96.75 207 ALA A O 1
ATOM 1526 N N . ARG A 1 208 ? 1.897 9.104 -14.235 1.00 96.31 208 ARG A N 1
ATOM 1527 C CA . ARG A 1 208 ? 1.274 10.413 -13.975 1.00 96.31 208 ARG A CA 1
ATOM 1528 C C . ARG A 1 208 ? 1.298 10.787 -12.495 1.00 96.31 208 ARG A C 1
ATOM 1530 O O . ARG A 1 208 ? 1.499 11.956 -12.155 1.00 96.31 208 ARG A O 1
ATOM 1537 N N . VAL A 1 209 ? 1.070 9.815 -11.618 1.00 96.12 209 VAL A N 1
ATOM 1538 C CA . VAL A 1 209 ? 1.111 9.997 -10.166 1.00 96.12 209 VAL A CA 1
ATOM 1539 C C . VAL A 1 209 ? 2.555 10.107 -9.668 1.00 96.12 209 VAL A C 1
ATOM 1541 O O . VAL A 1 209 ? 2.860 10.964 -8.838 1.00 96.12 209 VAL A O 1
ATOM 1544 N N . ALA A 1 210 ? 3.467 9.294 -10.204 1.00 96.19 210 ALA A N 1
ATOM 1545 C CA . ALA A 1 210 ? 4.884 9.312 -9.848 1.00 96.19 210 ALA A CA 1
ATOM 1546 C C . ALA A 1 210 ? 5.605 10.600 -10.270 1.00 96.19 210 ALA A C 1
ATOM 1548 O O . ALA A 1 210 ? 6.619 10.954 -9.665 1.00 96.19 210 ALA A O 1
ATOM 1549 N N . SER A 1 211 ? 5.081 11.313 -11.267 1.00 95.12 211 SER A N 1
ATOM 1550 C CA . SER A 1 211 ? 5.610 12.598 -11.723 1.00 95.12 211 SER A CA 1
ATOM 1551 C C . SER A 1 211 ? 5.093 13.797 -10.918 1.00 95.12 211 SER A C 1
ATOM 1553 O O . SER A 1 211 ? 5.438 14.939 -11.232 1.00 95.12 211 SER A O 1
ATOM 1555 N N . LEU A 1 212 ? 4.229 13.584 -9.916 1.00 93.75 212 LEU A N 1
ATOM 1556 C CA . LEU A 1 212 ? 3.692 14.680 -9.115 1.00 93.75 212 LEU A CA 1
ATOM 1557 C C . LEU A 1 212 ? 4.803 15.386 -8.320 1.00 93.75 212 LEU A C 1
ATOM 1559 O O . LEU A 1 212 ? 5.717 14.745 -7.798 1.00 93.75 212 LEU A O 1
ATOM 1563 N N . PRO A 1 213 ? 4.721 16.717 -8.159 1.00 90.75 213 PRO A N 1
ATOM 1564 C CA . PRO A 1 213 ? 5.606 17.416 -7.241 1.00 90.75 213 PRO A CA 1
ATOM 1565 C C . PRO A 1 213 ? 5.328 16.975 -5.800 1.00 90.75 213 PRO A C 1
ATOM 1567 O O . PRO A 1 213 ? 4.185 16.704 -5.427 1.00 90.75 213 PRO A O 1
ATOM 1570 N N . THR A 1 214 ? 6.364 16.941 -4.967 1.00 90.75 214 THR A N 1
ATOM 1571 C CA . THR A 1 214 ? 6.259 16.646 -3.532 1.00 90.75 214 THR A CA 1
ATOM 1572 C C . THR A 1 214 ? 6.192 17.931 -2.711 1.00 90.75 214 THR A C 1
ATOM 1574 O O . THR A 1 214 ? 6.690 18.988 -3.112 1.00 90.75 214 THR A O 1
ATOM 1577 N N . LYS A 1 215 ? 5.574 17.860 -1.530 1.00 85.56 215 LYS A N 1
ATOM 1578 C CA . LYS A 1 215 ? 5.656 18.924 -0.529 1.00 85.56 215 LYS A CA 1
ATOM 1579 C C . LYS A 1 215 ? 7.084 18.967 0.002 1.00 85.56 215 LYS A C 1
ATOM 1581 O O . LYS A 1 215 ? 7.532 18.042 0.673 1.00 85.56 215 LYS A O 1
ATOM 1586 N N . LYS A 1 216 ? 7.791 20.058 -0.277 1.00 69.50 216 LYS A N 1
ATOM 1587 C CA . LYS A 1 216 ? 9.054 20.373 0.395 1.00 69.50 216 LYS A CA 1
ATOM 1588 C C . LYS A 1 216 ? 8.715 20.781 1.834 1.00 69.50 216 LYS A C 1
ATOM 1590 O O . LYS A 1 216 ? 7.772 21.544 2.032 1.00 69.50 216 LYS A O 1
ATOM 1595 N N . GLY A 1 217 ? 9.409 20.226 2.829 1.00 56.56 217 GLY A N 1
ATOM 1596 C CA . GLY A 1 217 ? 9.104 20.468 4.245 1.00 56.56 217 GLY A CA 1
ATOM 1597 C C . GLY A 1 217 ? 9.107 21.957 4.634 1.00 56.56 217 GLY A C 1
ATOM 1598 O O . GLY A 1 217 ? 9.688 22.794 3.944 1.00 56.56 217 GLY A O 1
ATOM 1599 N N . LEU A 1 218 ? 8.500 22.276 5.785 1.00 46.38 218 LEU A N 1
ATOM 1600 C CA . LEU A 1 218 ? 8.378 23.625 6.379 1.00 46.38 218 LEU A CA 1
ATOM 1601 C C . LEU A 1 218 ? 9.714 24.366 6.626 1.00 46.38 218 LEU A C 1
ATOM 1603 O O . LEU A 1 218 ? 9.697 25.523 7.032 1.00 46.38 218 LEU A O 1
ATOM 1607 N N . LYS A 1 219 ? 10.866 23.734 6.376 1.00 41.84 219 LYS A N 1
ATOM 1608 C CA . LYS A 1 219 ? 12.211 24.315 6.540 1.00 41.84 219 LYS A CA 1
ATOM 1609 C C . LYS A 1 219 ? 12.997 24.465 5.236 1.00 41.84 219 LYS A C 1
ATOM 1611 O O . LYS A 1 219 ? 14.219 24.565 5.264 1.00 41.84 219 LYS A O 1
ATOM 1616 N N . GLY A 1 220 ? 12.313 24.512 4.095 1.00 40.81 220 GLY A N 1
ATOM 1617 C CA . GLY A 1 220 ? 13.006 24.565 2.817 1.00 40.81 220 GLY A CA 1
ATOM 1618 C C . GLY A 1 220 ? 13.756 23.262 2.547 1.00 40.81 220 GLY A C 1
ATOM 1619 O O . GLY A 1 220 ? 13.742 22.314 3.327 1.00 40.81 220 GLY A O 1
ATOM 1620 N N . VAL A 1 221 ? 14.337 23.195 1.362 1.00 44.19 221 VAL A N 1
ATOM 1621 C CA . VAL A 1 221 ? 15.054 22.039 0.830 1.00 44.19 221 VAL A CA 1
ATOM 1622 C C . VAL A 1 221 ? 16.107 21.574 1.844 1.00 44.19 221 VAL A C 1
ATOM 1624 O O . VAL A 1 221 ? 17.123 22.242 1.988 1.00 44.19 221 VAL A O 1
ATOM 1627 N N . ILE A 1 222 ? 15.906 20.433 2.518 1.00 53.25 222 ILE A N 1
ATOM 1628 C CA . ILE A 1 222 ? 17.055 19.688 3.044 1.00 53.25 222 ILE A CA 1
ATOM 1629 C C . ILE A 1 222 ? 17.795 19.209 1.793 1.00 53.25 222 ILE A C 1
ATOM 1631 O O . ILE A 1 222 ? 17.198 18.465 1.003 1.00 53.25 222 ILE A O 1
ATOM 1635 N N . PRO A 1 223 ? 19.034 19.666 1.536 1.00 49.38 223 PRO A N 1
ATOM 1636 C CA . PRO A 1 223 ? 19.777 19.237 0.361 1.00 49.38 223 PRO A CA 1
ATOM 1637 C C . PRO A 1 223 ? 19.826 17.704 0.318 1.00 49.38 223 PRO A C 1
ATOM 1639 O O . PRO A 1 223 ? 20.258 17.067 1.273 1.00 49.38 223 PRO A O 1
ATOM 1642 N N . GLY A 1 224 ? 19.317 17.113 -0.766 1.00 58.75 224 GLY A N 1
ATOM 1643 C CA . GLY A 1 224 ? 19.258 15.658 -0.954 1.00 58.75 224 GLY A CA 1
ATOM 1644 C C . GLY A 1 224 ? 17.924 14.979 -0.610 1.00 58.75 224 GLY A C 1
ATOM 1645 O O . GLY A 1 224 ? 17.732 13.828 -1.003 1.00 58.75 224 GLY A O 1
ATOM 1646 N N . GLN A 1 225 ? 16.963 15.654 0.036 1.00 65.88 225 GLN A N 1
ATOM 1647 C CA . GLN A 1 225 ? 15.651 15.060 0.329 1.00 65.88 225 GLN A CA 1
ATOM 1648 C C . GLN A 1 225 ? 14.676 15.265 -0.844 1.00 65.88 225 GLN A C 1
ATOM 1650 O O . GLN A 1 225 ? 13.935 16.243 -0.913 1.00 65.88 225 GLN A O 1
ATOM 1655 N N . ASN A 1 226 ? 14.687 14.320 -1.788 1.00 74.62 226 ASN A N 1
ATOM 1656 C CA . ASN A 1 226 ? 13.848 14.352 -2.995 1.00 74.62 226 ASN A CA 1
ATOM 1657 C C . ASN A 1 226 ? 12.514 13.597 -2.850 1.00 74.62 226 ASN A C 1
ATOM 1659 O O . ASN A 1 226 ? 11.798 13.454 -3.835 1.00 74.62 226 ASN A O 1
ATOM 1663 N N . ALA A 1 227 ? 12.172 13.113 -1.655 1.00 87.62 227 ALA A N 1
ATOM 1664 C CA . ALA A 1 227 ? 10.947 12.360 -1.388 1.00 87.62 227 ALA A CA 1
ATOM 1665 C C . ALA A 1 227 ? 10.094 13.044 -0.316 1.00 87.62 227 ALA A C 1
ATOM 1667 O O . ALA A 1 227 ? 10.621 13.719 0.568 1.00 87.62 227 ALA A O 1
ATOM 1668 N N . GLY A 1 228 ? 8.779 12.866 -0.395 1.00 90.19 228 GLY A N 1
ATOM 1669 C CA . GLY A 1 228 ? 7.837 13.422 0.575 1.00 90.19 228 GLY A CA 1
ATOM 1670 C C . GLY A 1 228 ? 6.384 13.223 0.150 1.00 90.19 228 GLY A C 1
ATOM 1671 O O . GLY A 1 228 ? 6.134 12.668 -0.920 1.00 90.19 228 GLY A O 1
ATOM 1672 N N . PRO A 1 229 ? 5.408 13.674 0.954 1.00 91.88 229 PRO A N 1
ATOM 1673 C CA . PRO A 1 229 ? 4.000 13.605 0.578 1.00 91.88 229 PRO A CA 1
ATOM 1674 C C . PRO A 1 229 ? 3.753 14.358 -0.736 1.00 91.88 229 PRO A C 1
ATOM 1676 O O . PRO A 1 229 ? 4.368 15.408 -0.955 1.00 91.88 229 PRO A O 1
ATOM 1679 N N . PRO A 1 230 ? 2.851 13.891 -1.611 1.00 92.06 230 PRO A N 1
ATOM 1680 C CA . PRO A 1 230 ? 2.576 14.586 -2.859 1.00 92.06 230 PRO A CA 1
ATOM 1681 C C . PRO A 1 230 ? 1.939 15.960 -2.583 1.00 92.06 230 PRO A C 1
ATOM 1683 O O . PRO A 1 230 ? 1.166 16.148 -1.635 1.00 92.06 230 PRO A O 1
ATOM 1686 N N . LEU A 1 231 ? 2.291 16.952 -3.404 1.00 90.62 231 LEU A N 1
ATOM 1687 C CA . LEU A 1 231 ? 1.754 18.311 -3.316 1.00 90.62 231 LEU A CA 1
ATOM 1688 C C . LEU A 1 231 ? 0.248 18.305 -3.581 1.00 90.62 231 LEU A C 1
ATOM 1690 O O . LEU A 1 231 ? -0.525 18.874 -2.807 1.00 90.62 231 LEU A O 1
ATOM 1694 N N . LEU A 1 232 ? -0.157 17.611 -4.646 1.00 92.62 232 LEU A N 1
ATOM 1695 C CA . LEU A 1 232 ? -1.549 17.266 -4.897 1.00 92.62 232 LEU A CA 1
ATOM 1696 C C . LEU A 1 232 ? -1.883 16.008 -4.101 1.00 92.62 232 LEU A C 1
ATOM 1698 O O . LEU A 1 232 ? -1.239 14.977 -4.266 1.00 92.62 232 LEU A O 1
ATOM 1702 N N . ARG A 1 233 ? -2.890 16.088 -3.228 1.00 92.88 233 ARG A N 1
ATOM 1703 C CA . ARG A 1 233 ? -3.326 14.929 -2.443 1.00 92.88 233 ARG A CA 1
ATOM 1704 C C . ARG A 1 233 ? -3.813 13.835 -3.393 1.00 92.88 233 ARG A C 1
ATOM 1706 O O . ARG A 1 233 ? -4.699 14.107 -4.196 1.00 92.88 233 ARG A O 1
ATOM 1713 N N . VAL A 1 234 ? -3.274 12.627 -3.253 1.00 95.94 234 VAL A N 1
ATOM 1714 C CA . VAL A 1 234 ? -3.766 11.436 -3.951 1.00 95.94 234 VAL A CA 1
ATOM 1715 C C . VAL A 1 234 ? -4.485 10.553 -2.944 1.00 95.94 234 VAL A C 1
ATOM 1717 O O . VAL A 1 234 ? -3.890 10.159 -1.939 1.00 95.94 234 VAL A O 1
ATOM 1720 N N . THR A 1 235 ? -5.767 10.290 -3.173 1.00 95.88 235 THR A N 1
ATOM 1721 C CA . THR A 1 235 ? -6.605 9.476 -2.281 1.00 95.88 235 THR A CA 1
ATOM 1722 C C . THR A 1 235 ? -7.153 8.274 -3.012 1.00 95.88 235 THR A C 1
ATOM 1724 O O . THR A 1 235 ? -7.547 8.399 -4.169 1.00 95.88 235 THR A O 1
ATOM 1727 N N . VAL A 1 236 ? -7.244 7.153 -2.307 1.00 96.88 236 VAL A N 1
ATOM 1728 C CA . VAL A 1 236 ? -8.024 6.006 -2.763 1.00 96.88 236 VAL A CA 1
ATOM 1729 C C . VAL A 1 236 ? -9.503 6.327 -2.558 1.00 96.88 236 VAL A C 1
ATOM 1731 O O . VAL A 1 236 ? -9.901 6.769 -1.477 1.00 96.88 236 VAL A O 1
ATOM 1734 N N . ASN A 1 237 ? -10.292 6.180 -3.618 1.00 94.56 237 ASN A N 1
ATOM 1735 C CA . ASN A 1 237 ? -11.734 6.408 -3.609 1.00 94.56 237 ASN A CA 1
ATOM 1736 C C . ASN A 1 237 ? -12.489 5.103 -3.381 1.00 94.56 237 ASN A C 1
ATOM 1738 O O . ASN A 1 237 ? -13.385 5.058 -2.545 1.00 94.56 237 ASN A O 1
ATOM 1742 N N . ASP A 1 238 ? -12.122 4.076 -4.144 1.00 96.69 238 ASP A N 1
ATOM 1743 C CA . ASP A 1 238 ? -12.773 2.776 -4.137 1.00 96.69 238 ASP A CA 1
ATOM 1744 C C . ASP A 1 238 ? -11.766 1.677 -4.488 1.00 96.69 238 ASP A C 1
ATOM 1746 O O . ASP A 1 238 ? -10.701 1.945 -5.062 1.00 96.69 238 ASP A O 1
ATOM 1750 N N . ILE A 1 239 ? -12.091 0.448 -4.093 1.00 97.44 239 ILE A N 1
ATOM 1751 C CA . ILE A 1 239 ? -11.311 -0.744 -4.407 1.00 97.44 239 ILE A CA 1
ATOM 1752 C C . ILE A 1 239 ? -12.257 -1.882 -4.762 1.00 97.44 239 ILE A C 1
ATOM 1754 O O . ILE A 1 239 ? -13.179 -2.196 -4.011 1.00 97.44 239 ILE A O 1
ATOM 1758 N N . SER A 1 240 ? -11.963 -2.581 -5.857 1.00 97.25 240 SER A N 1
ATOM 1759 C CA . SER A 1 240 ? -12.617 -3.851 -6.172 1.00 97.25 240 SER A CA 1
ATOM 1760 C C . SER A 1 240 ? -11.606 -4.987 -6.272 1.00 97.25 240 SER A C 1
ATOM 1762 O O . SER A 1 240 ? -10.472 -4.805 -6.712 1.00 97.25 240 SER A O 1
ATOM 1764 N N . VAL A 1 241 ? -12.020 -6.177 -5.837 1.00 96.44 241 VAL A N 1
ATOM 1765 C CA . VAL A 1 241 ? -11.197 -7.389 -5.853 1.00 96.44 241 VAL A CA 1
ATOM 1766 C C . VAL A 1 241 ? -11.908 -8.459 -6.666 1.00 96.44 241 VAL A C 1
ATOM 1768 O O . VAL A 1 241 ? -13.079 -8.754 -6.431 1.00 96.44 241 VAL A O 1
ATOM 1771 N N . LYS A 1 242 ? -11.186 -9.076 -7.601 1.00 96.00 242 LYS A N 1
ATOM 1772 C CA . LYS A 1 242 ? -11.662 -10.212 -8.396 1.00 96.00 242 LYS A CA 1
ATOM 1773 C C . LYS A 1 242 ? -10.692 -11.375 -8.255 1.00 96.00 242 LYS A C 1
ATOM 1775 O O . LYS A 1 242 ? -9.491 -11.203 -8.438 1.00 96.00 242 LYS A O 1
ATOM 1780 N N . SER A 1 243 ? -11.203 -12.560 -7.935 1.00 93.19 243 SER A N 1
ATOM 1781 C CA . SER A 1 243 ? -10.417 -13.792 -8.047 1.00 93.19 243 SER A CA 1
ATOM 1782 C C . SER A 1 243 ? -10.327 -14.203 -9.517 1.00 93.19 243 SER A C 1
ATOM 1784 O O . SER A 1 243 ? -11.300 -14.077 -10.266 1.00 93.19 243 SER A O 1
ATOM 1786 N N . VAL A 1 244 ? -9.152 -14.664 -9.929 1.00 90.25 244 VAL A N 1
ATOM 1787 C CA . VAL A 1 244 ? -8.924 -15.253 -11.246 1.00 90.25 244 VAL A CA 1
ATOM 1788 C C . VAL A 1 244 ? -9.117 -16.756 -11.094 1.00 90.25 244 VAL A C 1
ATOM 1790 O O . VAL A 1 244 ? -8.387 -17.406 -10.351 1.00 90.25 244 VAL A O 1
ATOM 1793 N N . ALA A 1 245 ? -10.129 -17.312 -11.762 1.00 70.38 245 ALA A N 1
ATOM 1794 C CA . ALA A 1 245 ? -10.306 -18.757 -11.797 1.00 70.38 245 ALA A CA 1
ATOM 1795 C C . ALA A 1 245 ? -9.098 -19.390 -12.504 1.00 70.38 245 ALA A C 1
ATOM 1797 O O . ALA A 1 245 ? -8.764 -18.988 -13.621 1.00 70.38 245 ALA A O 1
ATOM 1798 N N . SER A 1 246 ? -8.450 -20.360 -11.854 1.00 54.78 246 SER A N 1
ATOM 1799 C CA . SER A 1 246 ? -7.381 -21.136 -12.482 1.00 54.78 246 SER A CA 1
ATOM 1800 C C . SER A 1 246 ? -7.938 -21.858 -13.710 1.00 54.78 246 SER A C 1
ATOM 1802 O O . SER A 1 246 ? -8.969 -22.527 -13.637 1.00 54.78 246 SER A O 1
ATOM 1804 N N . ALA A 1 247 ? -7.249 -21.735 -14.845 1.00 48.22 247 ALA A N 1
ATOM 1805 C CA . ALA A 1 247 ? -7.603 -22.432 -16.080 1.00 48.22 247 ALA A CA 1
ATOM 1806 C C . ALA A 1 247 ? -7.395 -23.962 -15.996 1.00 48.22 247 ALA A C 1
ATOM 1808 O O . ALA A 1 247 ? -7.700 -24.667 -16.953 1.00 48.22 247 ALA A O 1
ATOM 1809 N N . ALA A 1 248 ? -6.920 -24.489 -14.861 1.00 43.28 248 ALA A N 1
ATOM 1810 C CA . ALA A 1 248 ? -6.645 -25.911 -14.663 1.00 43.28 248 ALA A CA 1
ATOM 1811 C C . ALA A 1 248 ? -7.897 -26.794 -14.470 1.00 43.28 248 ALA A C 1
ATOM 1813 O O . ALA A 1 248 ? -7.773 -28.011 -14.456 1.00 43.28 248 ALA A O 1
ATOM 1814 N N . ALA A 1 249 ? -9.102 -26.222 -14.353 1.00 38.94 249 ALA A N 1
ATOM 1815 C CA . ALA A 1 249 ? -10.344 -26.990 -14.176 1.00 38.94 249 ALA A CA 1
ATOM 1816 C C . ALA A 1 249 ? -11.106 -27.287 -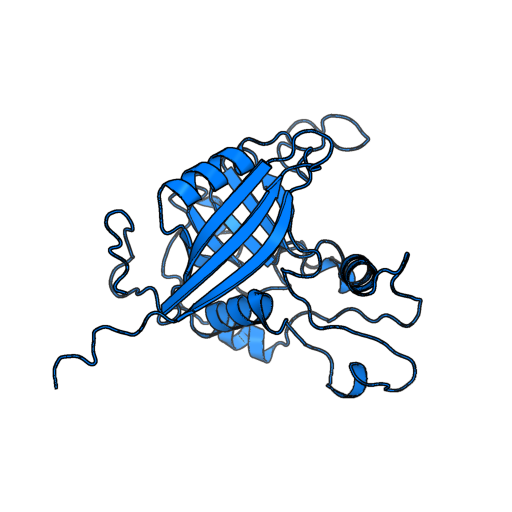15.488 1.00 38.94 249 ALA A C 1
ATOM 1818 O O . ALA A 1 249 ? -12.251 -27.727 -15.442 1.00 38.94 249 ALA A O 1
ATOM 1819 N N . ALA A 1 250 ? -10.511 -27.019 -16.657 1.00 36.22 250 ALA A N 1
ATOM 1820 C CA . ALA A 1 250 ? -11.147 -27.238 -17.965 1.00 36.22 250 ALA A CA 1
ATOM 1821 C C . ALA A 1 250 ? -10.600 -28.463 -18.728 1.00 36.22 250 ALA A C 1
ATOM 1823 O O . ALA A 1 250 ? -10.834 -28.589 -19.930 1.00 36.22 250 ALA A O 1
ATOM 1824 N N . SER A 1 251 ? -9.867 -29.351 -18.053 1.00 37.22 251 SER A N 1
ATOM 1825 C CA . SER A 1 251 ? -9.300 -30.567 -18.647 1.00 37.22 251 SER A CA 1
ATOM 1826 C C . SER A 1 251 ? -9.444 -31.794 -17.739 1.00 37.22 251 SER A C 1
ATOM 1828 O O . SER A 1 251 ? -8.461 -32.494 -17.500 1.00 37.22 251 SER A O 1
ATOM 1830 N N . GLU A 1 252 ? -10.659 -32.042 -17.247 1.00 35.03 252 GLU A N 1
ATOM 1831 C CA . GLU A 1 252 ? -11.115 -33.376 -16.819 1.00 35.03 252 GLU A CA 1
ATOM 1832 C C . GLU A 1 252 ? -12.383 -33.765 -17.582 1.00 35.03 252 GLU A C 1
ATOM 1834 O O . GLU A 1 252 ? -13.269 -32.891 -17.742 1.00 35.03 252 GLU A O 1
#